Protein AF-A0A9P3B1Z4-F1 (afdb_monomer_lite)

Structure (mmCIF, N/CA/C/O backbone):
data_AF-A0A9P3B1Z4-F1
#
_entry.id   AF-A0A9P3B1Z4-F1
#
loop_
_atom_site.group_PDB
_atom_site.id
_atom_site.type_symbol
_atom_site.label_atom_id
_atom_site.label_alt_id
_atom_site.label_comp_id
_atom_site.label_asym_id
_atom_site.label_entity_id
_atom_site.label_seq_id
_atom_site.pdbx_PDB_ins_code
_atom_site.Cartn_x
_atom_site.Cartn_y
_atom_site.Cartn_z
_atom_site.occupancy
_atom_site.B_iso_or_equiv
_atom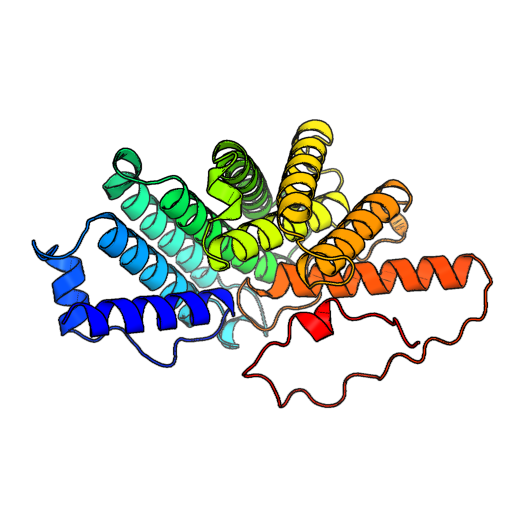_site.auth_seq_id
_atom_site.auth_comp_id
_atom_site.auth_asym_id
_atom_site.auth_atom_id
_atom_site.pdbx_PDB_model_num
ATOM 1 N N . MET A 1 1 ? -25.038 -3.979 17.834 1.00 63.94 1 MET A N 1
ATOM 2 C CA . MET A 1 1 ? -24.314 -2.854 17.198 1.00 63.94 1 MET A CA 1
ATOM 3 C C . MET A 1 1 ? -22.832 -3.113 16.906 1.00 63.94 1 MET A C 1
ATOM 5 O O . MET A 1 1 ? -22.490 -3.011 15.735 1.00 63.94 1 MET A O 1
ATOM 9 N N . PRO A 1 2 ? -21.956 -3.502 17.855 1.00 71.38 2 PRO A N 1
ATOM 10 C CA . PRO A 1 2 ? -20.507 -3.593 17.591 1.00 71.38 2 PRO A CA 1
ATOM 11 C C . PRO A 1 2 ? -20.130 -4.598 16.487 1.00 71.38 2 PRO A C 1
ATOM 13 O O . PRO A 1 2 ? -19.259 -4.323 15.669 1.00 71.38 2 PRO A O 1
ATOM 16 N N . LYS A 1 3 ? -20.858 -5.720 16.382 1.00 76.06 3 LYS A N 1
ATOM 17 C CA . LYS A 1 3 ? -20.682 -6.702 15.294 1.00 76.06 3 LYS A CA 1
ATOM 18 C C . LYS A 1 3 ? -20.964 -6.120 13.901 1.00 76.06 3 LYS A C 1
ATOM 20 O O . LYS A 1 3 ? -20.255 -6.435 12.954 1.00 76.06 3 LYS A O 1
ATOM 25 N N . ARG A 1 4 ? -21.977 -5.251 13.783 1.00 76.19 4 ARG A N 1
ATOM 26 C CA . ARG A 1 4 ? -22.352 -4.590 12.520 1.00 76.19 4 ARG A CA 1
ATOM 27 C C . ARG A 1 4 ? -21.279 -3.591 12.093 1.00 76.19 4 ARG A C 1
ATOM 29 O O . ARG A 1 4 ? -20.888 -3.573 10.935 1.00 76.19 4 ARG A O 1
ATOM 36 N N . VAL A 1 5 ? -20.768 -2.823 13.054 1.00 75.56 5 VAL A N 1
ATOM 37 C CA . VAL A 1 5 ? -19.667 -1.879 12.843 1.00 75.56 5 VAL A CA 1
ATOM 38 C C . VAL A 1 5 ? -18.397 -2.587 12.364 1.00 75.56 5 VAL A C 1
ATOM 40 O O . VAL A 1 5 ? -17.821 -2.175 11.362 1.00 75.56 5 VAL A O 1
ATOM 43 N N . MET A 1 6 ? -18.003 -3.692 13.007 1.00 76.38 6 MET A N 1
ATOM 44 C CA . MET A 1 6 ? -16.864 -4.493 12.540 1.00 76.38 6 MET A CA 1
ATOM 45 C C . MET A 1 6 ? -17.079 -5.060 11.135 1.00 76.38 6 MET A C 1
ATOM 47 O O . MET A 1 6 ? -16.176 -4.977 10.311 1.00 76.38 6 MET A O 1
ATOM 51 N N . ALA A 1 7 ? -18.255 -5.624 10.846 1.00 77.38 7 ALA A N 1
ATOM 52 C CA . ALA A 1 7 ? -18.538 -6.194 9.529 1.00 77.38 7 ALA A CA 1
ATOM 53 C C . ALA A 1 7 ? -18.407 -5.141 8.419 1.00 77.38 7 ALA A C 1
ATOM 55 O O . ALA A 1 7 ? -17.794 -5.394 7.387 1.00 77.38 7 ALA A O 1
ATOM 56 N N . ILE A 1 8 ? -18.915 -3.933 8.661 1.00 77.19 8 ILE A N 1
ATOM 57 C CA . ILE A 1 8 ? -18.843 -2.832 7.697 1.00 77.19 8 ILE A CA 1
ATOM 58 C C . ILE A 1 8 ? -17.416 -2.306 7.567 1.00 77.19 8 ILE A C 1
ATOM 60 O O . ILE A 1 8 ? -16.961 -2.084 6.449 1.00 77.19 8 ILE A O 1
ATOM 64 N N . LEU A 1 9 ? -16.672 -2.194 8.672 1.00 77.56 9 LEU A N 1
ATOM 65 C CA . LEU A 1 9 ? -15.246 -1.874 8.624 1.00 77.56 9 LEU A CA 1
ATOM 66 C C . LEU A 1 9 ? -14.485 -2.872 7.746 1.00 77.56 9 LEU A C 1
ATOM 68 O O . LEU A 1 9 ? -13.681 -2.450 6.916 1.00 77.56 9 LEU A O 1
ATOM 72 N N . ILE A 1 10 ? -14.741 -4.172 7.911 1.00 76.00 10 ILE A N 1
ATOM 73 C CA . ILE A 1 10 ? -14.112 -5.227 7.111 1.00 76.00 10 ILE A CA 1
ATOM 74 C C . ILE A 1 10 ? -14.476 -5.052 5.635 1.00 76.00 10 ILE A C 1
ATOM 76 O O . ILE A 1 10 ? -13.573 -4.994 4.807 1.00 76.00 10 ILE A O 1
ATOM 80 N N . ILE A 1 11 ? -15.762 -4.895 5.306 1.00 76.81 11 ILE A N 1
ATOM 81 C CA . ILE A 1 11 ? -16.225 -4.754 3.917 1.00 76.81 11 ILE A CA 1
ATOM 82 C C . ILE A 1 11 ? -15.621 -3.514 3.253 1.00 76.81 11 ILE A C 1
ATOM 84 O O . ILE A 1 11 ? -15.051 -3.628 2.169 1.00 76.81 11 ILE A O 1
ATOM 88 N N . LEU A 1 12 ? -15.684 -2.349 3.904 1.00 75.06 12 LEU A N 1
ATOM 89 C CA . LEU A 1 12 ? -15.108 -1.106 3.380 1.00 75.06 12 LEU A CA 1
ATOM 90 C C . LEU A 1 12 ? -13.596 -1.234 3.193 1.00 75.06 12 LEU A C 1
ATOM 92 O O . LEU A 1 12 ? -13.056 -0.841 2.164 1.00 75.06 12 LEU A O 1
ATOM 96 N N . SER A 1 13 ? -12.918 -1.822 4.178 1.00 72.94 13 SER A N 1
ATOM 97 C CA . SER A 1 13 ? -11.469 -2.002 4.154 1.00 72.94 13 SER A CA 1
ATOM 98 C C . SER A 1 13 ? -11.018 -2.949 3.051 1.00 72.94 13 SER A C 1
ATOM 100 O O . SER A 1 13 ? -10.061 -2.636 2.350 1.00 72.94 13 SER A O 1
ATOM 102 N N . VAL A 1 14 ? -11.689 -4.092 2.896 1.00 72.81 14 VAL A N 1
ATOM 103 C CA . VAL A 1 14 ? -11.386 -5.071 1.847 1.00 72.81 14 VAL A CA 1
ATOM 104 C C . VAL A 1 14 ? -11.689 -4.471 0.480 1.00 72.81 14 VAL A C 1
ATOM 106 O O . VAL A 1 14 ? -10.828 -4.503 -0.390 1.00 72.81 14 VAL A O 1
ATOM 109 N N . SER A 1 15 ? -12.854 -3.847 0.304 1.00 72.12 15 SER A N 1
ATOM 110 C CA . SER A 1 15 ? -13.236 -3.246 -0.980 1.00 72.12 15 SER A CA 1
ATOM 111 C C . SER A 1 15 ? -12.241 -2.166 -1.410 1.00 72.12 15 SER A C 1
ATOM 113 O O . SER A 1 15 ? -11.725 -2.217 -2.524 1.00 72.12 15 SER A O 1
ATOM 115 N N . ALA A 1 16 ? -11.864 -1.268 -0.492 1.00 69.69 16 ALA A N 1
ATOM 116 C CA . ALA A 1 16 ? -10.852 -0.249 -0.755 1.00 69.69 16 ALA A CA 1
ATOM 117 C C . ALA A 1 16 ? -9.477 -0.853 -1.093 1.00 69.69 16 ALA A C 1
ATOM 119 O O . ALA A 1 16 ? -8.798 -0.372 -1.992 1.00 69.69 16 ALA A O 1
ATOM 120 N N . GLN A 1 17 ? -9.070 -1.941 -0.428 1.00 70.06 17 GLN A N 1
ATOM 121 C CA . GLN A 1 17 ? -7.819 -2.637 -0.754 1.00 70.06 17 GLN A CA 1
ATOM 122 C C . GLN A 1 17 ? -7.809 -3.273 -2.138 1.00 70.06 17 GLN A C 1
ATOM 124 O O . GLN A 1 17 ? -6.742 -3.398 -2.733 1.00 70.06 17 GLN A O 1
ATOM 129 N N . LEU A 1 18 ? -8.968 -3.707 -2.624 1.00 66.69 18 LEU A N 1
ATOM 130 C CA . LEU A 1 18 ? -9.118 -4.265 -3.964 1.00 66.69 18 LEU A CA 1
ATOM 131 C C . LEU A 1 18 ? -9.305 -3.164 -5.019 1.00 66.69 18 LEU A C 1
ATOM 133 O O . LEU A 1 18 ? -9.379 -3.473 -6.207 1.00 66.69 18 LEU A O 1
ATOM 137 N N . GLY A 1 19 ? -9.392 -1.894 -4.599 1.00 64.81 19 GLY A N 1
ATOM 138 C CA . GLY A 1 19 ? -9.717 -0.775 -5.477 1.00 64.81 19 GLY A CA 1
ATOM 139 C C . GLY A 1 19 ? -11.122 -0.895 -6.070 1.00 64.81 19 GLY A C 1
ATOM 140 O O . GLY A 1 19 ? -11.356 -0.446 -7.192 1.00 64.81 19 GLY A O 1
ATOM 141 N N . LEU A 1 20 ? -12.030 -1.558 -5.345 1.00 68.75 20 LEU A N 1
ATOM 142 C CA . LEU A 1 20 ? -13.407 -1.813 -5.747 1.00 68.75 20 LEU A CA 1
ATOM 143 C C . LEU A 1 20 ? -14.367 -0.940 -4.927 1.00 68.75 20 LEU A C 1
ATOM 145 O O . LEU A 1 20 ? -14.154 -0.742 -3.725 1.00 68.75 20 LEU A O 1
ATOM 149 N N . PRO A 1 21 ? -15.462 -0.450 -5.534 1.00 67.31 21 PRO A N 1
ATOM 150 C CA . PRO A 1 21 ? -16.550 0.147 -4.777 1.00 67.31 21 PRO A CA 1
ATOM 151 C C . PRO A 1 21 ? -17.085 -0.859 -3.758 1.00 67.31 21 PRO A C 1
ATOM 153 O O . PRO A 1 21 ? -17.357 -2.012 -4.095 1.00 67.31 21 PRO A O 1
ATOM 156 N N . ALA A 1 22 ? -17.244 -0.429 -2.508 1.00 71.50 22 ALA A N 1
ATOM 157 C CA . ALA A 1 22 ? -17.814 -1.291 -1.487 1.00 71.50 22 ALA A CA 1
ATOM 158 C C . ALA A 1 22 ? -19.273 -1.633 -1.810 1.00 71.50 22 ALA A C 1
ATOM 160 O O . ALA A 1 22 ? -20.072 -0.756 -2.141 1.00 71.50 22 ALA A O 1
ATOM 161 N N . THR A 1 23 ? -19.628 -2.910 -1.662 1.00 70.06 23 THR A N 1
ATOM 162 C CA . THR A 1 23 ? -21.007 -3.401 -1.837 1.00 70.06 23 THR A CA 1
ATOM 163 C C . THR A 1 23 ? -21.947 -2.912 -0.736 1.00 70.06 23 THR A C 1
ATOM 165 O O . THR A 1 23 ? -23.163 -2.910 -0.912 1.00 70.06 23 THR A O 1
ATOM 168 N N . VAL A 1 24 ? -21.387 -2.468 0.392 1.00 72.94 24 VAL A N 1
ATOM 169 C CA . VAL A 1 24 ? -22.113 -1.875 1.514 1.00 72.94 24 VAL A CA 1
ATOM 170 C C . VAL A 1 24 ? -21.632 -0.445 1.711 1.00 72.94 24 VAL A C 1
ATOM 172 O O . VAL A 1 24 ? -20.441 -0.206 1.910 1.00 72.94 24 VAL A O 1
ATOM 175 N N . GLN A 1 25 ? -22.569 0.500 1.677 1.00 71.62 25 GLN A N 1
ATOM 176 C CA . GLN A 1 25 ? -22.308 1.898 2.004 1.00 71.62 25 GLN A CA 1
ATOM 177 C C . GLN A 1 25 ? -22.507 2.151 3.502 1.00 71.62 25 GLN A C 1
ATOM 179 O O . GLN A 1 25 ? -23.224 1.416 4.186 1.00 71.62 25 GLN A O 1
ATOM 184 N N . LEU A 1 26 ? -21.858 3.197 4.014 1.00 74.94 26 LEU A N 1
ATOM 185 C CA . LEU A 1 26 ? -22.152 3.714 5.347 1.00 74.94 26 LEU A CA 1
ATOM 186 C C . LEU A 1 26 ? -23.565 4.302 5.324 1.00 74.94 26 LEU A C 1
ATOM 188 O O . LEU A 1 26 ? -23.819 5.232 4.565 1.00 74.94 26 LEU A O 1
ATOM 192 N N . ASP A 1 27 ? -24.472 3.740 6.123 1.00 79.88 27 ASP A N 1
ATOM 193 C CA . ASP A 1 27 ? -25.798 4.322 6.322 1.00 79.88 27 ASP A CA 1
ATOM 194 C C . ASP A 1 27 ? -25.727 5.553 7.241 1.00 79.88 27 ASP A C 1
ATOM 196 O O . ASP A 1 27 ? -24.731 5.775 7.939 1.00 79.88 27 ASP A O 1
ATOM 200 N N . ASP A 1 28 ? -26.795 6.353 7.251 1.00 79.06 28 ASP A N 1
ATOM 201 C CA . ASP A 1 28 ? -26.860 7.590 8.039 1.00 79.06 28 ASP A CA 1
ATOM 202 C C . ASP A 1 28 ? -26.622 7.340 9.535 1.00 79.06 28 ASP A C 1
ATOM 204 O O . ASP A 1 28 ? -25.958 8.131 10.199 1.00 79.06 28 ASP A O 1
ATOM 208 N N . GLY A 1 29 ? -27.069 6.193 10.056 1.00 78.81 29 GLY A N 1
ATOM 209 C CA . GLY A 1 29 ? -26.845 5.817 11.452 1.00 78.81 29 GLY A CA 1
ATOM 210 C C . GLY A 1 29 ? -25.373 5.547 11.777 1.00 78.81 29 GLY A C 1
ATOM 211 O O . GLY A 1 29 ? -24.898 5.883 12.860 1.00 78.81 29 GLY A O 1
ATOM 212 N N . LEU A 1 30 ? -24.609 4.960 10.856 1.00 75.81 30 LEU A N 1
ATOM 213 C CA . LEU A 1 30 ? -23.169 4.763 11.031 1.00 75.81 30 LEU A CA 1
ATOM 214 C C . LEU A 1 30 ? -22.395 6.062 10.866 1.00 75.81 30 LEU A C 1
ATOM 216 O O . LEU A 1 30 ? -21.435 6.280 11.604 1.00 75.81 30 LEU A O 1
ATOM 220 N N . LEU A 1 31 ? -22.811 6.923 9.937 1.00 80.12 31 LEU A N 1
ATOM 221 C CA . LEU A 1 31 ? -22.246 8.264 9.805 1.00 80.12 31 LEU A CA 1
ATOM 222 C C . LEU A 1 31 ? -22.478 9.080 11.081 1.00 80.12 31 LEU A C 1
ATOM 224 O O . LEU A 1 31 ? -21.548 9.721 11.567 1.00 80.12 31 LEU A O 1
ATOM 228 N N . GLU A 1 32 ? -23.663 8.978 11.680 1.00 81.50 32 GLU A N 1
ATOM 229 C CA . GLU A 1 32 ? -23.984 9.609 12.960 1.00 81.50 32 GLU A CA 1
ATOM 230 C C . GLU A 1 32 ? -23.144 9.034 14.111 1.00 81.50 32 GLU A C 1
ATOM 232 O O . GLU A 1 32 ? -22.614 9.793 14.923 1.00 81.50 32 GLU A O 1
ATOM 237 N N . ILE A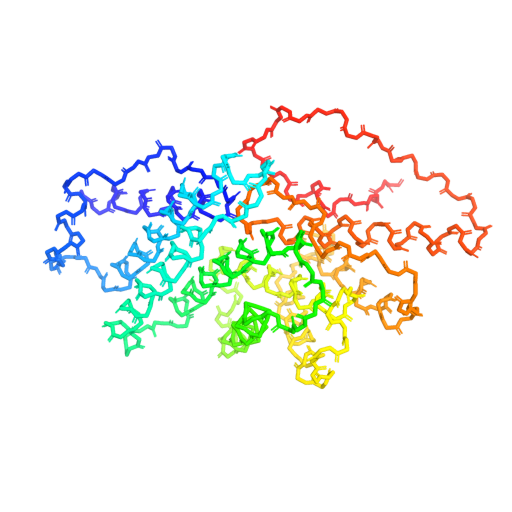 1 33 ? -22.926 7.714 14.166 1.00 80.06 33 ILE A N 1
ATOM 238 C CA . ILE A 1 33 ? -22.036 7.080 15.161 1.00 80.06 33 ILE A CA 1
ATOM 239 C C . ILE A 1 33 ? -20.585 7.561 15.008 1.00 80.06 33 ILE A C 1
ATOM 241 O O . ILE A 1 33 ? -19.906 7.807 16.009 1.00 80.06 33 ILE A O 1
ATOM 245 N N . LEU A 1 34 ? -20.107 7.705 13.768 1.00 79.38 34 LEU A N 1
ATOM 246 C CA . LEU A 1 34 ? -18.768 8.218 13.472 1.00 79.38 34 LEU A CA 1
ATOM 247 C C . LEU A 1 34 ? -18.629 9.699 13.838 1.00 79.38 34 LEU A C 1
ATOM 249 O O . LEU A 1 34 ? -17.588 10.094 14.361 1.00 79.38 34 LEU A O 1
ATOM 253 N N . ALA A 1 35 ? -19.664 10.501 13.590 1.00 81.94 35 ALA A N 1
ATOM 254 C CA . ALA A 1 35 ? -19.675 11.926 13.903 1.00 81.94 35 ALA A CA 1
ATOM 255 C C . ALA A 1 35 ? -19.800 12.193 15.412 1.00 81.94 35 ALA A C 1
ATOM 257 O O . ALA A 1 35 ? -19.139 13.081 15.943 1.00 81.94 35 ALA A O 1
ATOM 258 N N . SER A 1 36 ? -20.620 11.407 16.113 1.00 82.94 36 SER A N 1
ATOM 259 C CA . SER A 1 36 ? -20.902 11.578 17.545 1.00 82.94 36 SER A CA 1
ATOM 260 C C . SER A 1 36 ? -19.846 10.975 18.473 1.00 82.94 36 SER A C 1
ATOM 262 O O . SER A 1 36 ? -19.917 11.206 19.679 1.00 82.94 36 SER A O 1
ATOM 264 N N . LYS A 1 37 ? -18.873 10.214 17.941 1.00 83.38 37 LYS A N 1
ATOM 265 C CA . LYS A 1 37 ? -17.856 9.480 18.718 1.00 83.38 37 LYS A CA 1
ATOM 266 C C . LYS A 1 37 ? -18.509 8.707 19.869 1.00 83.38 37 LYS A C 1
ATOM 268 O O . LYS A 1 37 ? -18.314 9.009 21.046 1.00 83.38 37 LYS A O 1
ATOM 273 N N . ALA A 1 38 ? -19.319 7.708 19.520 1.00 83.38 38 ALA A N 1
ATOM 274 C CA . ALA A 1 38 ? -20.067 6.951 20.517 1.00 83.38 38 ALA A CA 1
ATOM 275 C C . ALA A 1 38 ? -19.140 6.398 21.630 1.00 83.38 38 ALA A C 1
ATOM 277 O O . ALA A 1 38 ? -18.121 5.779 21.320 1.00 83.38 38 ALA A O 1
ATOM 278 N N . PRO A 1 39 ? -19.485 6.558 22.923 1.00 84.31 39 PRO A N 1
ATOM 279 C CA . PRO A 1 39 ? -18.568 6.300 24.043 1.00 84.31 39 PRO A CA 1
ATOM 280 C C . PRO A 1 39 ? -18.180 4.824 24.204 1.00 84.31 39 PRO A C 1
ATOM 282 O O . PRO A 1 39 ? -17.202 4.504 24.870 1.00 84.31 39 PRO A O 1
ATOM 285 N N . TRP A 1 40 ? -18.943 3.914 23.597 1.00 86.19 40 TRP A N 1
ATOM 286 C CA . TRP A 1 40 ? -18.655 2.482 23.587 1.00 86.19 40 TRP A CA 1
ATOM 287 C C . TRP A 1 40 ? -17.690 2.062 22.470 1.00 86.19 40 TRP A C 1
ATOM 289 O O . TRP A 1 40 ? -17.266 0.907 22.459 1.00 86.19 40 TRP A O 1
ATOM 299 N N . LEU A 1 41 ? -17.377 2.945 21.512 1.00 84.00 41 LEU A N 1
ATOM 300 C CA . LEU A 1 41 ? -16.522 2.637 20.370 1.00 84.00 41 LEU A CA 1
ATOM 301 C C . LEU A 1 41 ? -15.056 2.943 20.719 1.00 84.00 41 LEU A C 1
ATOM 303 O O . LEU A 1 41 ? -14.714 4.106 20.937 1.00 84.00 41 LEU A O 1
ATOM 307 N N . PRO A 1 42 ? -14.170 1.929 20.745 1.00 88.06 42 PRO A N 1
ATOM 308 C CA . PRO A 1 42 ? -12.744 2.146 20.940 1.00 88.06 42 PRO A CA 1
ATOM 309 C C . PRO A 1 42 ? -12.168 3.106 19.901 1.00 88.06 42 PRO A C 1
ATOM 311 O O . PRO A 1 42 ? -12.491 3.019 18.715 1.00 88.06 42 PRO A O 1
ATOM 314 N N . GLU A 1 43 ? -11.258 3.973 20.334 1.00 87.31 43 GLU A N 1
ATOM 315 C CA . GLU A 1 43 ? -10.659 5.004 19.482 1.00 87.31 43 GLU A CA 1
ATOM 316 C C . GLU A 1 43 ? -9.922 4.422 18.268 1.00 87.31 43 GLU A C 1
ATOM 318 O O . GLU A 1 43 ? -10.078 4.921 17.158 1.00 87.31 43 GLU A O 1
ATOM 323 N N . THR A 1 44 ? -9.216 3.302 18.442 1.00 87.12 44 THR A N 1
ATOM 324 C CA . THR A 1 44 ? -8.588 2.548 17.345 1.00 87.12 44 THR A CA 1
ATOM 325 C C . THR A 1 44 ? -9.606 2.142 16.277 1.00 87.12 44 THR A C 1
ATOM 327 O O . THR A 1 44 ? -9.367 2.323 15.086 1.00 87.12 44 THR A O 1
ATOM 330 N N . LEU A 1 45 ? -10.769 1.621 16.685 1.00 85.00 45 LEU A N 1
ATOM 331 C CA . LEU A 1 45 ? -11.808 1.210 15.737 1.00 85.00 45 LEU A CA 1
ATOM 332 C C . LEU A 1 45 ? -12.431 2.418 15.040 1.00 85.00 45 LEU A C 1
ATOM 334 O O . LEU A 1 45 ? -12.650 2.365 13.832 1.00 85.00 45 LEU A O 1
ATOM 338 N N . LEU A 1 46 ? -12.666 3.508 15.772 1.00 87.38 46 LEU A N 1
ATOM 339 C CA . LEU A 1 46 ? -13.138 4.764 15.195 1.00 87.38 46 LEU A CA 1
ATOM 340 C C . LEU A 1 46 ? -12.174 5.279 14.119 1.00 87.38 46 LEU A C 1
ATOM 342 O O . LEU A 1 46 ? -12.604 5.551 12.998 1.00 87.38 46 LEU A O 1
ATOM 346 N N . CYS A 1 47 ? -10.878 5.340 14.431 1.00 88.38 47 CYS A N 1
ATOM 347 C CA . CYS A 1 47 ? -9.852 5.767 13.489 1.00 88.38 47 CYS A CA 1
ATOM 348 C C . CYS A 1 47 ? -9.837 4.875 12.243 1.00 88.38 47 CYS A C 1
ATOM 350 O O . CYS A 1 47 ? -9.932 5.370 11.122 1.00 88.38 47 CYS A O 1
ATOM 352 N N . GLN A 1 48 ? -9.770 3.553 12.421 1.00 87.88 48 GLN A N 1
ATOM 353 C CA . GLN A 1 48 ? -9.738 2.613 11.300 1.00 87.88 48 GLN A CA 1
ATOM 354 C C . GLN A 1 48 ? -10.987 2.717 10.421 1.00 87.88 48 GLN A C 1
ATOM 356 O O . GLN A 1 48 ? -10.880 2.613 9.199 1.00 87.88 48 GLN A O 1
ATOM 361 N N . MET A 1 49 ? -12.161 2.955 11.014 1.00 85.50 49 MET A N 1
ATOM 362 C CA . MET A 1 49 ? -13.395 3.192 10.264 1.00 85.50 49 MET A CA 1
ATOM 363 C C . MET A 1 49 ? -13.359 4.486 9.469 1.00 85.50 49 MET A C 1
ATOM 365 O O . MET A 1 49 ? -13.774 4.486 8.313 1.00 85.50 49 MET A O 1
ATOM 369 N N . GLN A 1 50 ? -12.872 5.579 10.050 1.00 88.94 50 GLN A N 1
ATOM 370 C CA . GLN A 1 50 ? -12.771 6.848 9.337 1.00 88.94 50 GLN A CA 1
ATOM 371 C C . GLN A 1 50 ? -11.755 6.761 8.196 1.00 88.94 50 GLN A C 1
ATOM 373 O O . GLN A 1 50 ? -12.060 7.176 7.079 1.00 88.94 50 GLN A O 1
ATOM 378 N N . THR A 1 51 ? -10.601 6.127 8.421 1.00 90.56 51 THR A N 1
ATOM 379 C CA . THR A 1 51 ? -9.627 5.872 7.354 1.00 90.56 51 THR A CA 1
ATOM 380 C C . THR A 1 51 ? -10.214 4.977 6.260 1.00 90.56 51 THR A C 1
ATOM 382 O O . THR A 1 51 ? -10.079 5.291 5.080 1.00 90.56 51 THR A O 1
ATOM 385 N N . ALA A 1 52 ? -10.921 3.898 6.618 1.00 86.50 52 ALA A N 1
ATOM 386 C CA . ALA A 1 52 ? -11.585 3.025 5.647 1.00 86.50 52 ALA A CA 1
ATOM 387 C C . ALA A 1 52 ? -12.708 3.741 4.877 1.00 86.50 52 ALA A C 1
ATOM 389 O O . ALA A 1 52 ? -12.876 3.506 3.683 1.00 86.50 52 ALA A O 1
ATOM 390 N N . SER A 1 53 ? -13.441 4.643 5.534 1.00 86.12 53 SER A N 1
ATOM 391 C CA . SER A 1 53 ? -14.451 5.496 4.904 1.00 86.12 53 SER A CA 1
ATOM 392 C C . SER A 1 53 ? -13.820 6.398 3.843 1.00 86.12 53 SER A C 1
ATOM 394 O O . SER A 1 53 ? -14.252 6.389 2.690 1.00 86.12 53 SER A O 1
ATOM 396 N N . VAL A 1 54 ? -12.732 7.100 4.184 1.00 89.38 54 VAL A N 1
ATOM 397 C CA . VAL A 1 54 ? -11.985 7.923 3.221 1.00 89.38 54 VAL A CA 1
ATOM 398 C C . VAL A 1 54 ? -11.446 7.067 2.076 1.00 89.38 54 VAL A C 1
ATOM 400 O O . VAL A 1 54 ? -11.647 7.420 0.917 1.00 89.38 54 VAL A O 1
ATOM 403 N N . ALA A 1 55 ? -10.848 5.910 2.371 1.00 87.31 55 ALA A N 1
ATOM 404 C CA . ALA A 1 55 ? -10.348 4.986 1.356 1.00 87.31 55 ALA A CA 1
ATOM 405 C C . ALA A 1 55 ? -11.456 4.517 0.395 1.00 87.31 55 ALA A C 1
ATOM 407 O O . ALA A 1 55 ? -11.249 4.461 -0.819 1.00 87.31 55 ALA A O 1
ATOM 408 N N . SER A 1 56 ? -12.655 4.243 0.917 1.00 83.31 56 SER A N 1
ATOM 409 C CA . SER A 1 56 ? -13.820 3.885 0.108 1.00 83.31 56 SER A CA 1
ATOM 410 C C . SER A 1 56 ? -14.311 5.052 -0.750 1.00 83.31 56 SER A C 1
ATOM 412 O O . SER A 1 56 ? -14.696 4.820 -1.892 1.00 83.31 56 SER A O 1
ATOM 414 N N . ARG A 1 57 ? -14.302 6.293 -0.241 1.00 85.94 57 ARG A N 1
ATOM 415 C CA . ARG A 1 57 ? -14.681 7.482 -1.030 1.00 85.94 57 ARG A CA 1
ATOM 416 C C . ARG A 1 57 ? -13.674 7.782 -2.130 1.00 85.94 57 ARG A C 1
ATOM 418 O O . ARG A 1 57 ? -14.079 8.103 -3.245 1.00 85.94 57 ARG A O 1
ATOM 425 N N . ILE A 1 58 ? -12.382 7.627 -1.837 1.00 86.12 58 ILE A N 1
ATOM 426 C CA . ILE A 1 58 ? -11.327 7.676 -2.850 1.00 86.12 58 ILE A CA 1
ATOM 427 C C . ILE A 1 58 ? -11.657 6.646 -3.931 1.00 86.12 58 ILE A C 1
ATOM 429 O O . ILE A 1 58 ? -11.794 7.035 -5.086 1.00 86.12 58 ILE A O 1
ATOM 433 N N . SER A 1 59 ? -11.901 5.391 -3.528 1.00 80.19 59 SER A N 1
ATOM 434 C CA . SER A 1 59 ? -12.236 4.242 -4.390 1.00 80.19 59 SER A CA 1
ATOM 435 C C . SER A 1 59 ? -13.574 4.342 -5.137 1.00 80.19 59 SER A C 1
ATOM 437 O O . SER A 1 59 ? -13.829 3.592 -6.068 1.00 80.19 59 SER A O 1
ATOM 439 N N . SER A 1 60 ? -14.486 5.227 -4.754 1.00 78.81 60 SER A N 1
ATOM 440 C CA . SER A 1 60 ? -15.720 5.443 -5.519 1.00 78.81 60 SER A CA 1
ATOM 441 C C . SER A 1 60 ? -15.605 6.643 -6.455 1.00 78.81 60 SER A C 1
ATOM 443 O O . SER A 1 60 ? -16.163 6.635 -7.552 1.00 78.81 60 SER A O 1
ATOM 445 N N . THR A 1 61 ? -14.863 7.671 -6.040 1.00 80.81 61 THR A N 1
ATOM 446 C CA . THR A 1 61 ? -14.833 8.974 -6.716 1.00 80.81 61 THR A CA 1
ATOM 447 C C . THR A 1 61 ? -13.767 9.033 -7.805 1.00 80.81 61 THR A C 1
ATOM 449 O O . THR A 1 61 ? -14.038 9.506 -8.911 1.00 80.81 61 THR A O 1
ATOM 452 N N . LEU A 1 62 ? -12.554 8.553 -7.511 1.00 78.00 62 LEU A N 1
ATOM 453 C CA . LEU A 1 62 ? -11.387 8.778 -8.373 1.00 78.00 62 LEU A CA 1
ATOM 454 C C . LEU A 1 62 ? -11.135 7.694 -9.420 1.00 78.00 62 LEU A C 1
ATOM 456 O O . LEU A 1 62 ? -10.240 7.850 -10.240 1.00 78.00 62 LEU A O 1
ATOM 460 N N . GLY A 1 63 ? -11.890 6.602 -9.438 1.00 65.06 63 GLY A N 1
ATOM 461 C CA . GLY A 1 63 ? -11.559 5.501 -10.345 1.00 65.06 63 GLY A CA 1
ATOM 462 C C . GLY A 1 63 ? -12.736 4.674 -10.797 1.00 65.06 63 GLY A C 1
ATOM 463 O O . GLY A 1 63 ? -12.578 3.538 -11.234 1.00 65.06 63 GLY A O 1
ATOM 464 N N . GLY A 1 64 ? -13.895 5.327 -10.845 1.00 62.75 64 GLY A N 1
ATOM 465 C CA . GLY A 1 64 ? -14.838 5.048 -11.917 1.00 62.75 64 GLY A CA 1
ATOM 466 C C . GLY A 1 64 ? -14.237 5.375 -13.295 1.00 62.75 64 GLY A C 1
ATOM 467 O O . GLY A 1 64 ? -13.415 6.282 -13.444 1.00 62.75 64 GLY A O 1
ATOM 468 N N . CYS A 1 65 ? -14.701 4.665 -14.329 1.00 51.03 65 CYS A N 1
ATOM 469 C CA . CYS A 1 65 ? -14.211 4.735 -15.714 1.00 51.03 65 CYS A CA 1
ATOM 470 C C . CYS A 1 65 ? -14.279 6.124 -16.376 1.00 51.03 65 CYS A C 1
ATOM 472 O O . CYS A 1 65 ? -13.644 6.326 -17.409 1.00 51.03 65 CYS A O 1
ATOM 474 N N . LYS A 1 66 ? -14.998 7.098 -15.799 1.00 51.06 66 LYS A N 1
ATOM 475 C CA . LYS A 1 66 ? -15.148 8.451 -16.369 1.00 51.06 66 LYS A CA 1
ATOM 476 C C . LYS A 1 66 ? -13.821 9.203 -16.516 1.00 51.06 66 LYS A C 1
ATOM 478 O O . LYS A 1 66 ? -13.713 10.062 -17.380 1.00 51.06 66 LYS A O 1
ATOM 483 N N . TRP A 1 67 ? -12.818 8.852 -15.714 1.00 51.38 67 TRP A N 1
ATOM 484 C CA . TRP A 1 67 ? -11.492 9.478 -15.741 1.00 51.38 67 TRP A CA 1
ATOM 485 C C . TRP A 1 67 ? -10.464 8.681 -16.558 1.00 51.38 67 TRP A C 1
ATOM 487 O O . TRP A 1 67 ? -9.348 9.147 -16.765 1.00 51.38 67 TRP A O 1
ATOM 497 N N . SER A 1 68 ? -10.839 7.487 -17.040 1.00 46.22 68 SER A N 1
ATOM 498 C CA . SER A 1 68 ? -9.936 6.554 -17.732 1.00 46.22 68 SER A CA 1
ATOM 499 C C . SER A 1 68 ? -9.755 6.835 -19.229 1.00 46.22 68 SER A C 1
ATOM 501 O O . SER A 1 68 ? -8.798 6.345 -19.821 1.00 46.22 68 SER A O 1
ATOM 503 N N . THR A 1 69 ? -10.630 7.638 -19.848 1.00 45.12 69 THR A N 1
ATOM 504 C CA . THR A 1 69 ? -10.675 7.801 -21.315 1.00 45.12 69 THR A CA 1
ATOM 505 C C . THR A 1 69 ? -10.262 9.174 -21.843 1.00 45.12 69 THR A C 1
ATOM 507 O O . THR A 1 69 ? -10.324 9.394 -23.048 1.00 45.12 69 THR A O 1
ATOM 510 N N . GLY A 1 70 ? -9.801 10.107 -21.009 1.00 45.66 70 GLY A N 1
ATOM 511 C CA . GLY A 1 70 ? -9.263 11.355 -21.547 1.00 45.66 70 GLY A CA 1
ATOM 512 C C . GLY A 1 70 ? -9.097 12.456 -20.522 1.00 45.66 70 GLY A C 1
ATOM 513 O O . GLY A 1 70 ? -10.082 13.011 -20.062 1.00 45.66 70 GLY A O 1
ATOM 514 N N . CYS A 1 71 ? -7.832 12.792 -20.263 1.00 48.00 71 CYS A N 1
ATOM 515 C CA . CYS A 1 71 ? -7.345 13.924 -19.476 1.00 48.00 71 CYS A CA 1
ATOM 516 C C . CYS A 1 71 ? -7.911 14.043 -18.048 1.00 48.00 71 CYS A C 1
ATOM 518 O O . CYS A 1 71 ? -9.082 14.380 -17.889 1.00 48.00 71 CYS A O 1
ATOM 520 N N . PRO A 1 72 ? -7.076 13.956 -16.991 1.00 55.06 72 PRO A N 1
ATOM 521 C CA . PRO A 1 72 ? -7.474 14.533 -15.712 1.00 55.06 72 PRO A CA 1
ATOM 522 C C . PRO A 1 72 ? -7.809 16.012 -15.952 1.00 55.06 72 PRO A C 1
ATOM 524 O O . PRO A 1 72 ? -6.964 16.797 -16.413 1.00 55.06 72 PRO A O 1
ATOM 527 N N . THR A 1 73 ? -9.078 16.369 -15.749 1.00 61.97 73 THR A N 1
ATOM 528 C CA . THR A 1 73 ? -9.519 17.764 -15.765 1.00 61.97 73 THR A CA 1
ATOM 529 C C . THR A 1 73 ? -8.970 18.453 -14.518 1.00 61.97 73 THR A C 1
ATOM 531 O O . THR A 1 73 ? -8.509 17.799 -13.579 1.00 61.97 73 THR A O 1
ATOM 534 N N . HIS A 1 74 ? -8.991 19.786 -14.493 1.00 64.81 74 HIS A N 1
ATOM 535 C CA . HIS A 1 74 ? -8.648 20.558 -13.295 1.00 64.81 74 HIS A CA 1
ATOM 536 C C . HIS A 1 74 ? -9.367 20.016 -12.041 1.00 64.81 74 HIS A C 1
ATOM 538 O O . HIS A 1 74 ? -8.760 19.896 -10.978 1.00 64.81 74 HIS A O 1
ATOM 544 N N . ASP A 1 75 ? -10.608 19.559 -12.214 1.00 71.00 75 ASP A N 1
ATOM 545 C CA . ASP A 1 75 ? -11.447 18.980 -11.165 1.00 71.00 75 ASP A CA 1
ATOM 546 C C . ASP A 1 75 ? -10.845 17.715 -10.536 1.00 71.00 75 ASP A C 1
ATOM 548 O O . ASP A 1 75 ? -10.973 17.510 -9.332 1.00 71.00 75 ASP A O 1
ATOM 552 N N . TYR A 1 76 ? -10.127 16.888 -11.304 1.00 78.12 76 TYR A N 1
ATOM 553 C CA . TYR A 1 76 ? -9.493 15.679 -10.774 1.00 78.12 76 TYR A CA 1
ATOM 554 C C . TYR A 1 76 ? -8.390 16.012 -9.759 1.00 78.12 76 TYR A C 1
ATOM 556 O O . TYR A 1 76 ? -8.352 15.446 -8.667 1.00 78.12 76 TYR A O 1
ATOM 564 N N . TYR A 1 77 ? -7.518 16.975 -10.077 1.00 79.69 77 TYR A N 1
ATOM 565 C CA . TYR A 1 77 ? -6.472 17.408 -9.144 1.00 79.69 77 TYR A CA 1
ATOM 566 C C . TYR A 1 77 ? -7.066 18.068 -7.896 1.00 79.69 77 TYR A C 1
ATOM 568 O O . TYR A 1 77 ? -6.553 17.858 -6.795 1.00 79.69 77 TYR A O 1
ATOM 576 N N . VAL A 1 78 ? -8.157 18.827 -8.050 1.00 84.31 78 VAL A N 1
ATOM 577 C CA . VAL A 1 78 ? -8.895 19.406 -6.918 1.00 84.31 78 VAL A CA 1
ATOM 578 C C . VAL A 1 78 ? -9.441 18.301 -6.011 1.00 84.31 78 VAL A C 1
ATOM 580 O O . VAL A 1 78 ? -9.278 18.387 -4.796 1.00 84.31 78 VAL A O 1
ATOM 583 N N . LEU A 1 79 ? -10.004 17.228 -6.575 1.00 87.00 79 LEU A N 1
ATOM 584 C CA . LEU A 1 79 ? -10.499 16.085 -5.801 1.00 87.00 79 LEU A CA 1
ATOM 585 C C . LEU A 1 79 ? -9.374 15.333 -5.077 1.00 87.00 79 LEU A C 1
ATOM 587 O O . LEU A 1 79 ? -9.525 15.004 -3.902 1.00 87.00 79 LEU A O 1
ATOM 591 N N . VAL A 1 80 ? -8.227 15.099 -5.726 1.00 88.25 80 VAL A N 1
ATOM 592 C CA . VAL A 1 80 ? -7.059 14.485 -5.064 1.00 88.25 80 VAL A CA 1
ATOM 593 C C . VAL A 1 80 ? -6.600 15.338 -3.879 1.00 88.25 80 VAL A C 1
ATOM 595 O O . VAL A 1 80 ? -6.386 14.811 -2.788 1.00 88.25 80 VAL A O 1
ATOM 598 N N . ARG A 1 81 ? -6.492 16.662 -4.061 1.00 90.25 81 ARG A N 1
ATOM 599 C CA . ARG A 1 81 ? -6.128 17.594 -2.981 1.00 90.25 81 ARG A CA 1
ATOM 600 C C . ARG A 1 81 ? -7.169 17.623 -1.866 1.00 90.25 81 ARG A C 1
ATOM 602 O O . ARG A 1 81 ? -6.792 17.690 -0.703 1.00 90.25 81 ARG A O 1
ATOM 609 N N . HIS A 1 82 ? -8.452 17.523 -2.201 1.00 91.75 82 HIS A N 1
ATOM 610 C CA . HIS A 1 82 ? -9.521 17.430 -1.213 1.00 91.75 82 HIS A CA 1
ATOM 611 C C . HIS A 1 82 ? -9.368 16.183 -0.329 1.00 91.75 82 HIS A C 1
ATOM 613 O O . HIS A 1 82 ? -9.370 16.299 0.895 1.00 91.75 82 HIS A O 1
ATOM 619 N N . PHE A 1 83 ? -9.128 15.009 -0.922 1.00 93.38 83 PHE A N 1
ATOM 620 C CA . PHE A 1 83 ? -8.871 13.791 -0.146 1.00 93.38 83 PHE A CA 1
ATOM 621 C C . PHE A 1 83 ? -7.565 13.852 0.656 1.00 93.38 83 PHE A C 1
ATOM 623 O O . PHE A 1 83 ? -7.495 13.305 1.755 1.00 93.38 83 PHE A O 1
ATOM 630 N N . GLU A 1 84 ? -6.536 14.536 0.154 1.00 93.75 84 GLU A N 1
ATOM 631 C CA . GLU A 1 84 ? -5.318 14.792 0.926 1.00 93.75 84 GLU A CA 1
ATOM 632 C C . GLU A 1 84 ? -5.612 15.646 2.171 1.00 93.75 84 GLU A C 1
ATOM 634 O O . GLU A 1 84 ? -5.108 15.350 3.257 1.00 93.75 84 GLU A O 1
ATOM 639 N N . THR A 1 85 ? -6.455 16.676 2.040 1.00 94.94 85 THR A N 1
ATOM 640 C CA . THR A 1 85 ? -6.917 17.480 3.177 1.00 94.94 85 THR A CA 1
ATOM 641 C C . THR A 1 85 ? -7.696 16.631 4.179 1.00 94.94 85 THR A C 1
ATOM 643 O O . THR A 1 85 ? -7.395 16.708 5.368 1.00 94.94 85 THR A O 1
ATOM 646 N N . ASP A 1 86 ? -8.629 15.790 3.726 1.00 94.31 86 ASP A N 1
ATOM 647 C CA . ASP A 1 86 ? -9.375 14.875 4.601 1.00 94.31 86 ASP A CA 1
ATOM 648 C C . ASP A 1 86 ? -8.438 13.959 5.402 1.00 94.31 86 ASP A C 1
ATOM 650 O O . ASP A 1 86 ? -8.599 13.796 6.613 1.00 94.31 86 ASP A O 1
ATOM 654 N N . LEU A 1 87 ? -7.424 13.389 4.743 1.00 95.00 87 LEU A N 1
ATOM 655 C CA . LEU A 1 87 ? -6.428 12.540 5.396 1.00 95.00 87 LEU A CA 1
ATOM 656 C C . LEU A 1 87 ? -5.609 13.323 6.433 1.00 95.00 87 LEU A C 1
ATOM 658 O O . LEU A 1 87 ? -5.458 12.847 7.557 1.00 95.00 87 LEU A O 1
ATOM 662 N N . ARG A 1 88 ? -5.169 14.549 6.123 1.00 95.56 88 ARG A N 1
ATOM 663 C CA . ARG A 1 88 ? -4.477 15.404 7.109 1.00 95.56 88 ARG A CA 1
ATOM 664 C C . ARG A 1 88 ? -5.359 15.782 8.293 1.00 95.56 88 ARG A C 1
ATOM 666 O O . ARG A 1 88 ? -4.862 15.903 9.408 1.00 95.56 88 ARG A O 1
ATOM 673 N N . VAL A 1 89 ? -6.658 15.988 8.076 1.00 94.31 89 VAL A N 1
ATOM 674 C CA . VAL A 1 89 ? -7.600 16.241 9.174 1.00 94.31 89 VAL A CA 1
ATOM 675 C C . VAL A 1 89 ? -7.662 15.029 10.105 1.00 94.31 89 VAL A C 1
ATOM 677 O O . VAL A 1 89 ? -7.584 15.212 11.318 1.00 94.31 89 VAL A O 1
ATOM 680 N N . LEU A 1 90 ? -7.722 13.808 9.562 1.00 92.75 90 LEU A N 1
ATOM 681 C CA . LEU A 1 90 ? -7.661 12.586 10.373 1.00 92.75 90 LEU A CA 1
ATOM 682 C C . LEU A 1 90 ? -6.331 12.455 11.124 1.00 92.75 90 LEU A C 1
ATOM 684 O O . LEU A 1 90 ? -6.329 12.121 12.306 1.00 92.75 90 LEU A O 1
ATOM 688 N N . GLU A 1 91 ? -5.209 12.758 10.475 1.00 95.06 91 GLU A N 1
ATOM 689 C CA . GLU A 1 91 ? -3.896 12.765 11.125 1.00 95.06 91 GLU A CA 1
ATOM 690 C C . GLU A 1 91 ? -3.853 13.742 12.301 1.00 95.06 91 GLU A C 1
ATOM 692 O O . GLU A 1 91 ? -3.534 13.346 13.417 1.00 95.06 91 GLU A O 1
ATOM 697 N N . ASN A 1 92 ? -4.282 14.989 12.107 1.00 94.56 92 ASN A N 1
ATOM 698 C CA . ASN A 1 92 ? -4.309 15.982 13.182 1.00 94.56 92 ASN A CA 1
ATOM 699 C C . ASN A 1 92 ? -5.208 15.572 14.361 1.00 94.56 92 ASN A C 1
ATOM 701 O O . ASN A 1 92 ? -4.943 15.960 15.497 1.00 94.56 92 ASN A O 1
ATOM 705 N N . GLN A 1 93 ? -6.273 14.811 14.101 1.00 91.56 93 GLN A N 1
ATOM 706 C CA . GLN A 1 93 ? -7.208 14.366 15.133 1.00 91.56 93 GLN A CA 1
ATOM 707 C C . GLN A 1 93 ? -6.698 13.161 15.930 1.00 91.56 93 GLN A C 1
ATOM 709 O O . GLN A 1 93 ? -6.938 13.099 17.135 1.00 91.56 93 GLN A O 1
ATOM 714 N N . PHE A 1 94 ? -6.017 12.212 15.279 1.00 91.31 94 PHE A N 1
ATOM 715 C CA . PHE A 1 94 ? -5.739 10.895 15.867 1.00 91.31 94 PHE A CA 1
ATOM 716 C C . PHE A 1 94 ? -4.253 10.518 15.933 1.00 91.31 94 PHE A C 1
ATOM 718 O O . PHE A 1 94 ? -3.920 9.526 16.576 1.00 91.31 94 PHE A O 1
ATOM 725 N N . ALA A 1 95 ? -3.333 11.289 15.343 1.00 91.75 95 ALA A N 1
ATOM 726 C CA . ALA A 1 95 ? -1.914 10.912 15.273 1.00 91.75 95 ALA A CA 1
ATOM 727 C C . ALA A 1 95 ? -1.283 10.625 16.643 1.00 91.75 95 ALA A C 1
ATOM 729 O O . ALA A 1 95 ? -0.440 9.736 16.756 1.00 91.75 95 ALA A O 1
ATOM 730 N N . ALA A 1 96 ? -1.707 11.340 17.689 1.00 91.06 96 ALA A N 1
ATOM 731 C CA . ALA A 1 96 ? -1.201 11.145 19.047 1.00 91.06 96 ALA A CA 1
ATOM 732 C C . ALA A 1 96 ? -1.650 9.816 19.688 1.00 91.06 96 ALA A C 1
ATOM 734 O O . ALA A 1 96 ? -0.968 9.316 20.581 1.00 91.06 96 ALA A O 1
ATOM 735 N N . SER A 1 97 ? -2.777 9.246 19.250 1.00 90.88 97 SER A N 1
ATOM 736 C CA . SER A 1 97 ? -3.358 8.009 19.791 1.00 90.88 97 SER A CA 1
ATOM 737 C C . SER A 1 97 ? -3.170 6.793 18.879 1.00 90.88 97 SER A C 1
ATOM 739 O O . SER A 1 97 ? -3.555 5.681 19.247 1.00 90.88 97 SER A O 1
ATOM 741 N N . TRP A 1 98 ? -2.549 6.965 17.709 1.00 93.25 98 TRP A N 1
ATOM 742 C CA . TRP A 1 98 ? -2.339 5.881 16.757 1.00 93.25 98 TRP A CA 1
ATOM 743 C C . TRP A 1 98 ? -1.428 4.782 17.286 1.00 93.25 98 TRP A 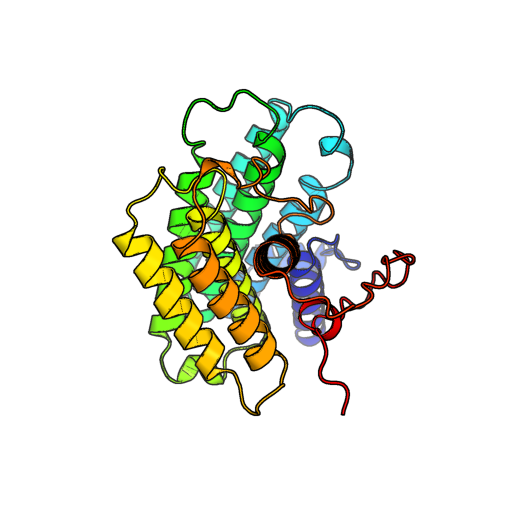C 1
ATOM 745 O O . TRP A 1 98 ? -0.277 5.002 17.673 1.00 93.25 98 TRP A O 1
ATOM 755 N N . SER A 1 99 ? -1.913 3.547 17.169 1.00 92.94 99 SER A N 1
ATOM 756 C CA . SER A 1 99 ? -1.031 2.390 17.185 1.0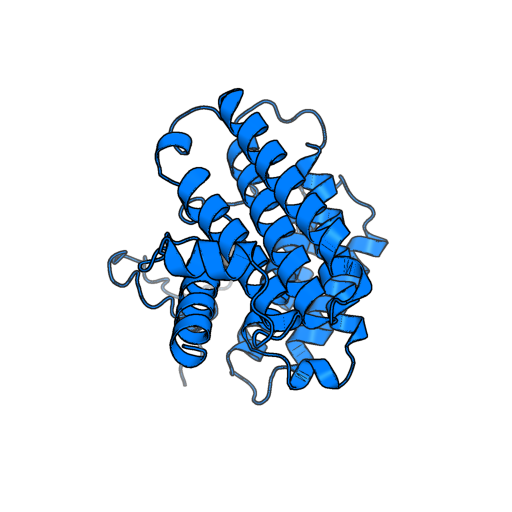0 92.94 99 SER A CA 1
ATOM 757 C C . SER A 1 99 ? -0.192 2.339 15.900 1.00 92.94 99 SER A C 1
ATOM 759 O O . SER A 1 99 ? -0.531 2.944 14.879 1.00 92.94 99 SER A O 1
ATOM 761 N N . SER A 1 100 ? 0.889 1.551 15.900 1.00 93.06 100 SER A N 1
ATOM 762 C CA . SER A 1 100 ? 1.672 1.305 14.678 1.00 93.06 100 SER A CA 1
ATOM 763 C C . SER A 1 100 ? 0.806 0.760 13.536 1.00 93.06 100 SER A C 1
ATOM 765 O O . SER A 1 100 ? 1.027 1.113 12.382 1.00 93.06 100 SER A O 1
ATOM 767 N N . ALA A 1 101 ? -0.199 -0.060 13.859 1.00 92.69 101 ALA A N 1
ATOM 768 C CA . ALA A 1 101 ? -1.137 -0.607 12.886 1.00 92.69 101 ALA A CA 1
ATOM 769 C C . ALA A 1 101 ? -2.003 0.486 12.243 1.00 92.69 101 ALA A C 1
ATOM 771 O O . ALA A 1 101 ? -2.143 0.504 11.021 1.00 92.69 101 ALA A O 1
ATOM 772 N N . ASP A 1 102 ? -2.534 1.414 13.043 1.00 93.56 102 ASP A N 1
ATOM 773 C CA . ASP A 1 102 ? -3.366 2.519 12.545 1.00 93.56 102 ASP A CA 1
ATOM 774 C C . ASP A 1 102 ? -2.560 3.428 11.618 1.00 93.56 102 ASP A C 1
ATOM 776 O O . ASP A 1 102 ? -3.010 3.767 10.524 1.00 93.56 102 ASP A O 1
ATOM 780 N N . HIS A 1 103 ? -1.317 3.723 12.005 1.00 95.19 103 HIS A N 1
ATOM 781 C CA . HIS A 1 103 ? -0.405 4.526 11.200 1.00 95.19 103 HIS A CA 1
ATOM 782 C C . HIS A 1 103 ? -0.086 3.839 9.855 1.00 95.19 103 HIS A C 1
ATOM 784 O O . HIS A 1 103 ? -0.107 4.484 8.810 1.00 95.19 103 HIS A O 1
ATOM 790 N N . ILE A 1 104 ? 0.138 2.518 9.835 1.00 95.56 104 ILE A N 1
ATOM 791 C CA . ILE A 1 104 ? 0.343 1.773 8.577 1.00 95.56 104 ILE A CA 1
ATOM 792 C C . ILE A 1 104 ? -0.910 1.823 7.691 1.00 95.56 104 ILE A C 1
ATOM 794 O O . ILE A 1 104 ? -0.791 2.004 6.480 1.00 95.56 104 ILE A O 1
ATOM 798 N N . ILE A 1 105 ? -2.111 1.692 8.265 1.00 93.38 105 ILE A N 1
ATOM 799 C CA . ILE A 1 105 ? -3.374 1.778 7.509 1.00 93.38 105 ILE A CA 1
ATOM 800 C C . ILE A 1 105 ? -3.556 3.179 6.910 1.00 93.38 105 ILE A C 1
ATOM 802 O O . ILE A 1 105 ? -3.943 3.303 5.743 1.00 93.38 105 ILE A O 1
ATOM 806 N N . TYR A 1 106 ? -3.241 4.222 7.680 1.00 95.31 106 TYR A N 1
ATOM 807 C CA . TYR A 1 106 ? -3.248 5.608 7.220 1.00 95.31 106 TYR A CA 1
ATOM 808 C C . TYR A 1 106 ? -2.278 5.829 6.052 1.00 95.31 106 TYR A C 1
ATOM 810 O O . TYR A 1 106 ? -2.711 6.234 4.971 1.00 95.31 106 TYR A O 1
ATOM 818 N N . LEU A 1 107 ? -0.999 5.472 6.225 1.00 96.31 107 LEU A N 1
ATOM 819 C CA . LEU A 1 107 ? 0.026 5.605 5.183 1.00 96.31 107 LEU A CA 1
ATOM 820 C C . LEU A 1 107 ? -0.327 4.790 3.936 1.00 96.31 107 LEU A C 1
ATOM 822 O O . LEU A 1 107 ? -0.136 5.261 2.820 1.00 96.31 107 LEU A O 1
ATOM 826 N N . GLY A 1 108 ? -0.893 3.592 4.103 1.00 93.56 108 GLY A N 1
ATOM 827 C CA . GLY A 1 108 ? -1.379 2.781 2.986 1.00 93.56 108 GLY A CA 1
ATOM 828 C C . GLY A 1 108 ? -2.495 3.471 2.196 1.00 93.56 108 GLY A C 1
ATOM 829 O O . GLY A 1 108 ? -2.519 3.400 0.969 1.00 93.56 108 GLY A O 1
ATOM 830 N N . THR A 1 109 ? -3.385 4.188 2.885 1.00 92.69 109 THR A N 1
ATOM 831 C CA . THR A 1 109 ? -4.472 4.954 2.252 1.00 92.69 109 THR A CA 1
ATOM 832 C C . THR A 1 109 ? -3.941 6.192 1.526 1.00 92.69 109 THR A C 1
ATOM 834 O O . THR A 1 109 ? -4.366 6.469 0.404 1.00 92.69 109 THR A O 1
ATOM 837 N N . GLN A 1 110 ? -2.972 6.902 2.113 1.00 94.25 110 GLN A N 1
ATOM 838 C CA . GLN A 1 110 ? -2.261 7.994 1.437 1.00 94.25 110 GLN A CA 1
ATOM 839 C C . GLN A 1 110 ? -1.521 7.501 0.191 1.00 94.25 110 GLN A C 1
ATOM 841 O O . GLN A 1 110 ? -1.637 8.097 -0.879 1.00 94.25 110 GLN A O 1
ATOM 846 N N . LEU A 1 111 ? -0.797 6.386 0.306 1.00 93.06 111 LEU A N 1
ATOM 847 C CA . LEU A 1 111 ? -0.064 5.803 -0.810 1.00 93.06 111 LEU A CA 1
ATOM 848 C C . LEU A 1 111 ? -1.018 5.428 -1.951 1.00 93.06 111 LEU A C 1
ATOM 850 O O . LEU A 1 111 ? -0.752 5.775 -3.099 1.00 93.06 111 LEU A O 1
ATOM 854 N N . MET A 1 112 ? -2.161 4.806 -1.639 1.00 89.62 112 MET A N 1
ATOM 855 C CA . MET A 1 112 ? -3.214 4.502 -2.615 1.00 89.62 112 MET A CA 1
ATOM 856 C C . MET A 1 112 ? -3.695 5.761 -3.355 1.00 89.62 112 MET A C 1
ATOM 858 O O . MET A 1 112 ? -3.765 5.747 -4.584 1.00 89.62 112 MET A O 1
ATOM 862 N N . LEU A 1 113 ? -3.976 6.856 -2.636 1.00 89.62 113 LEU A N 1
ATOM 863 C CA . LEU A 1 113 ? -4.371 8.137 -3.235 1.00 89.62 113 LEU A CA 1
ATOM 864 C C . LEU A 1 113 ? -3.311 8.658 -4.216 1.00 89.62 113 LEU A C 1
ATOM 866 O O . LEU A 1 113 ? -3.642 9.056 -5.334 1.00 89.62 113 LEU A O 1
ATOM 870 N N . TYR A 1 114 ? -2.038 8.634 -3.819 1.00 89.75 114 TYR A N 1
ATOM 871 C CA . TYR A 1 114 ? -0.952 9.126 -4.664 1.00 89.75 114 TYR A CA 1
ATOM 872 C C . TYR A 1 114 ? -0.699 8.234 -5.881 1.00 89.75 114 TYR A C 1
ATOM 874 O O . TYR A 1 114 ? -0.454 8.756 -6.964 1.00 89.75 114 TYR A O 1
ATOM 882 N N . ILE A 1 115 ? -0.824 6.910 -5.751 1.00 86.38 115 ILE A N 1
ATOM 883 C CA . ILE A 1 115 ? -0.743 5.983 -6.890 1.00 86.38 115 ILE A CA 1
ATOM 884 C C . ILE A 1 115 ? -1.865 6.271 -7.896 1.00 86.38 115 ILE A C 1
ATOM 886 O O . ILE A 1 115 ? -1.616 6.319 -9.101 1.00 86.38 115 ILE A O 1
ATOM 890 N N . ILE A 1 116 ? -3.091 6.505 -7.415 1.00 82.31 116 ILE A N 1
ATOM 891 C CA . ILE A 1 116 ? -4.227 6.890 -8.262 1.00 82.31 116 ILE A CA 1
ATOM 892 C C . ILE A 1 116 ? -3.918 8.201 -9.001 1.00 82.31 116 ILE A C 1
ATOM 894 O O . ILE A 1 116 ? -4.050 8.262 -10.224 1.00 82.31 116 ILE A O 1
ATOM 898 N N . ALA A 1 117 ? -3.419 9.219 -8.295 1.00 82.62 117 ALA A N 1
ATOM 899 C CA . ALA A 1 117 ? -3.035 10.495 -8.898 1.00 82.62 117 ALA A CA 1
ATOM 900 C C . ALA A 1 117 ? -1.919 10.350 -9.953 1.00 82.62 117 ALA A C 1
ATOM 902 O O . ALA A 1 117 ? -1.981 10.981 -11.008 1.00 82.62 117 ALA A O 1
ATOM 903 N N . LEU A 1 118 ? -0.933 9.485 -9.702 1.00 80.94 118 LEU A N 1
ATOM 904 C CA . LEU A 1 118 ? 0.147 9.189 -10.645 1.00 80.94 118 LEU A CA 1
ATOM 905 C C . LEU A 1 118 ? -0.357 8.512 -11.917 1.00 80.94 118 LEU A C 1
ATOM 907 O O . LEU A 1 118 ? 0.035 8.907 -13.011 1.00 80.94 118 LEU A O 1
ATOM 911 N N . SER A 1 119 ? -1.256 7.534 -11.785 1.00 75.94 119 SER A N 1
ATOM 912 C CA . SER A 1 119 ? -1.779 6.778 -12.931 1.00 75.94 119 SER A CA 1
ATOM 913 C C . SER A 1 119 ? -2.508 7.654 -13.959 1.00 75.94 119 SER A C 1
ATOM 915 O O . SER A 1 119 ? -2.505 7.353 -15.150 1.00 75.94 119 SER A O 1
ATOM 917 N N . THR A 1 120 ? -3.086 8.775 -13.520 1.00 69.75 120 THR A N 1
ATOM 918 C CA . THR A 1 120 ? -3.753 9.755 -14.392 1.00 69.75 120 THR A CA 1
ATOM 919 C C . THR A 1 120 ? -2.811 10.791 -15.008 1.00 69.75 120 THR A C 1
ATOM 921 O O . THR A 1 120 ? -3.155 11.402 -16.019 1.00 69.75 120 THR A O 1
ATOM 924 N N . ASP A 1 121 ? -1.632 10.994 -14.418 1.00 65.00 121 ASP A N 1
ATOM 925 C CA . ASP A 1 121 ? -0.643 12.003 -14.825 1.00 65.00 121 ASP A CA 1
ATOM 926 C C . ASP A 1 121 ? 0.260 11.511 -15.976 1.00 65.00 121 ASP A C 1
ATOM 928 O O . ASP A 1 121 ? 0.876 12.304 -16.683 1.00 65.00 121 ASP A O 1
ATOM 932 N N . GLU A 1 122 ? 0.301 10.195 -16.229 1.00 58.91 122 GLU A N 1
ATOM 933 C CA . GLU A 1 122 ? 1.186 9.569 -17.225 1.00 58.91 122 GLU A CA 1
ATOM 934 C C . GLU A 1 122 ? 1.004 10.087 -18.667 1.00 58.91 122 GLU A C 1
ATOM 936 O O . GLU A 1 122 ? 1.926 9.939 -19.473 1.00 58.91 122 GLU A O 1
ATOM 941 N N . GLY A 1 123 ? -0.152 10.688 -18.986 1.00 54.09 123 GLY A N 1
ATOM 942 C CA . GLY A 1 123 ? -0.540 11.125 -20.332 1.00 54.09 123 GLY A CA 1
ATOM 943 C C . GLY A 1 123 ? -0.178 12.566 -20.726 1.00 54.09 123 GLY A C 1
ATOM 944 O O . GLY A 1 123 ? -0.403 12.934 -21.878 1.00 54.09 123 GLY A O 1
ATOM 945 N N . LYS A 1 124 ? 0.362 13.400 -19.823 1.00 53.25 124 LYS A N 1
ATOM 946 C CA . LYS A 1 124 ? 0.781 14.783 -20.138 1.00 53.25 124 LYS A CA 1
ATOM 947 C C . LYS A 1 124 ? 2.286 14.951 -19.901 1.00 53.25 124 LYS A C 1
ATOM 949 O O . LYS A 1 124 ? 2.839 14.368 -18.981 1.00 53.25 124 LYS A O 1
ATOM 954 N N . GLN A 1 125 ? 2.929 15.689 -20.811 1.00 48.50 125 GLN A N 1
ATOM 955 C CA . GLN A 1 125 ? 4.358 16.040 -20.889 1.00 48.50 125 GLN A CA 1
ATOM 956 C C . GLN A 1 125 ? 5.238 15.613 -19.701 1.00 48.50 125 GLN A C 1
ATOM 958 O O . GLN A 1 125 ? 5.161 16.153 -18.602 1.00 48.50 125 GLN A O 1
ATOM 963 N N . ALA A 1 126 ? 6.141 14.674 -19.991 1.00 47.91 126 ALA A N 1
ATOM 964 C CA . ALA A 1 126 ? 7.172 14.121 -19.121 1.00 47.91 126 ALA A CA 1
ATOM 965 C C . ALA A 1 126 ? 8.291 15.126 -18.778 1.00 47.91 126 ALA A C 1
ATOM 967 O O . ALA A 1 126 ? 9.468 14.871 -19.023 1.00 47.91 126 ALA A O 1
ATOM 968 N N . SER A 1 127 ? 7.942 16.277 -18.217 1.00 44.75 127 SER A N 1
ATOM 969 C CA . SER A 1 127 ? 8.915 17.254 -17.736 1.00 44.75 127 SER A CA 1
ATOM 970 C C . SER A 1 127 ? 8.511 17.716 -16.344 1.00 44.75 127 SER A C 1
ATOM 972 O O . SER A 1 127 ? 7.492 18.385 -16.199 1.00 44.75 127 SER A O 1
ATOM 974 N N . SER A 1 128 ? 9.358 17.382 -15.366 1.00 49.41 128 SER A N 1
ATOM 975 C CA . SER A 1 128 ? 9.278 17.593 -13.909 1.00 49.41 128 SER A CA 1
ATOM 976 C C . SER A 1 128 ? 8.720 16.411 -13.106 1.00 49.41 128 SER A C 1
ATOM 978 O O . SER A 1 128 ? 7.689 15.829 -13.430 1.00 49.41 128 SER A O 1
ATOM 980 N N . GLN A 1 129 ? 9.466 16.029 -12.063 1.00 58.69 129 GLN A N 1
ATOM 981 C CA . GLN A 1 129 ? 9.042 15.090 -11.026 1.00 58.69 129 GLN A CA 1
ATOM 982 C C . GLN A 1 129 ? 7.687 15.561 -10.501 1.00 58.69 129 GLN A C 1
ATOM 984 O O . GLN A 1 129 ? 7.616 16.580 -9.809 1.00 58.69 129 GLN A O 1
ATOM 989 N N . SER A 1 130 ? 6.600 14.878 -10.865 1.00 71.25 130 SER A N 1
ATOM 990 C CA . SER A 1 130 ? 5.298 15.308 -10.377 1.00 71.25 130 SER A CA 1
ATOM 991 C C . SER A 1 130 ? 5.301 15.194 -8.856 1.00 71.25 130 SER A C 1
ATOM 993 O O . SER A 1 130 ? 5.852 14.246 -8.289 1.00 71.25 130 SER A O 1
ATOM 995 N N . SER A 1 131 ? 4.738 16.194 -8.171 1.00 82.12 131 SER A N 1
ATOM 996 C CA . SER A 1 131 ? 4.741 16.235 -6.698 1.00 82.12 131 SER A CA 1
ATOM 997 C C . SER A 1 131 ? 4.210 14.936 -6.072 1.00 82.12 131 SER A C 1
ATOM 999 O O . SER A 1 131 ? 4.643 14.539 -4.996 1.00 82.12 131 SER A O 1
ATOM 1001 N N . TRP A 1 132 ? 3.353 14.216 -6.801 1.00 85.56 132 TRP A N 1
ATOM 1002 C CA . TRP A 1 132 ? 2.806 12.918 -6.430 1.00 85.56 132 TRP A CA 1
ATOM 1003 C C . TRP A 1 132 ? 3.847 11.798 -6.365 1.00 85.56 132 TRP A C 1
ATOM 1005 O O . TRP A 1 132 ? 3.730 10.941 -5.492 1.00 85.56 132 TRP A O 1
ATOM 1015 N N . VAL A 1 133 ? 4.880 11.802 -7.219 1.00 87.50 133 VAL A N 1
ATOM 1016 C CA . VAL A 1 133 ? 5.964 10.799 -7.163 1.00 87.50 133 VAL A CA 1
ATOM 1017 C C . VAL A 1 133 ? 6.766 10.994 -5.880 1.00 87.50 133 VAL A C 1
ATOM 1019 O O . VAL A 1 133 ? 7.054 10.036 -5.174 1.00 87.50 133 VAL A O 1
ATOM 1022 N N . ILE A 1 134 ? 7.076 12.247 -5.537 1.00 89.62 134 ILE A N 1
ATOM 1023 C CA . ILE A 1 134 ? 7.817 12.586 -4.316 1.00 89.62 134 ILE A CA 1
ATOM 1024 C C . ILE A 1 134 ? 6.993 12.222 -3.074 1.00 89.62 134 ILE A C 1
ATOM 1026 O O . ILE A 1 134 ? 7.510 11.582 -2.157 1.00 89.62 134 ILE A O 1
ATOM 1030 N N . CYS A 1 135 ? 5.704 12.581 -3.056 1.00 91.56 135 CYS A N 1
ATOM 1031 C CA . CYS A 1 135 ? 4.800 12.239 -1.959 1.00 91.56 135 CYS A CA 1
ATOM 1032 C C . CYS A 1 135 ? 4.669 10.720 -1.787 1.00 91.56 135 CYS A C 1
ATOM 1034 O O . CYS A 1 135 ? 4.888 10.216 -0.692 1.00 91.56 135 CYS A O 1
ATOM 1036 N N . SER A 1 136 ? 4.387 9.979 -2.861 1.00 92.12 136 SER A N 1
ATOM 1037 C CA . SER A 1 136 ? 4.265 8.514 -2.807 1.00 92.12 136 SER A CA 1
ATOM 1038 C C . SER A 1 136 ? 5.567 7.818 -2.411 1.00 92.12 136 SER A C 1
ATOM 1040 O O . SER A 1 136 ? 5.523 6.898 -1.598 1.00 92.12 136 SER A O 1
ATOM 1042 N N . TYR A 1 137 ? 6.719 8.275 -2.909 1.00 93.88 137 TYR A N 1
ATOM 1043 C CA . TYR A 1 137 ? 8.036 7.785 -2.495 1.00 93.88 137 TYR A CA 1
ATOM 1044 C C . TYR A 1 137 ? 8.251 7.958 -0.986 1.00 93.88 137 TYR A C 1
ATOM 1046 O O . TYR A 1 137 ? 8.541 6.987 -0.285 1.00 93.88 137 TYR A O 1
ATOM 1054 N N . SER A 1 138 ? 8.039 9.175 -0.474 1.00 95.19 138 SER A N 1
ATOM 1055 C CA . SER A 1 138 ? 8.185 9.484 0.953 1.00 95.19 138 SER A CA 1
ATOM 1056 C C . SER A 1 138 ? 7.231 8.648 1.816 1.00 95.19 138 SER A C 1
ATOM 1058 O O . SER A 1 138 ? 7.650 8.023 2.794 1.00 95.19 138 SER A O 1
ATOM 1060 N N . THR A 1 139 ? 5.960 8.552 1.412 1.00 96.75 139 THR A N 1
ATOM 1061 C CA . THR A 1 139 ? 4.951 7.742 2.104 1.00 96.75 139 THR A CA 1
ATOM 1062 C C . THR A 1 139 ? 5.324 6.261 2.109 1.00 96.75 139 THR A C 1
ATOM 1064 O O . THR A 1 139 ? 5.226 5.628 3.157 1.00 96.75 139 THR A O 1
ATOM 1067 N N . ALA A 1 140 ? 5.785 5.703 0.986 1.00 96.75 140 ALA A N 1
ATOM 1068 C CA . ALA A 1 140 ? 6.166 4.296 0.894 1.00 96.75 140 ALA A CA 1
ATOM 1069 C C . ALA A 1 140 ? 7.379 3.960 1.780 1.00 96.75 140 ALA A C 1
ATOM 1071 O O . ALA A 1 140 ? 7.354 2.945 2.476 1.00 96.75 140 ALA A O 1
ATOM 1072 N N . ILE A 1 141 ? 8.398 4.829 1.830 1.00 97.25 141 ILE A N 1
ATOM 1073 C CA . ILE A 1 141 ? 9.534 4.665 2.753 1.00 97.25 141 ILE A CA 1
ATOM 1074 C C . ILE A 1 141 ? 9.068 4.713 4.209 1.00 97.25 141 ILE A C 1
ATOM 1076 O O . ILE A 1 141 ? 9.391 3.810 4.983 1.00 97.25 141 ILE A O 1
ATOM 1080 N N . CYS A 1 142 ? 8.292 5.736 4.581 1.00 97.19 142 CYS A N 1
ATOM 1081 C CA . CYS A 1 142 ? 7.781 5.888 5.945 1.00 97.19 142 CYS A CA 1
ATOM 1082 C C . CYS A 1 142 ? 6.956 4.664 6.372 1.00 97.19 142 CYS A C 1
ATOM 1084 O O . CYS A 1 142 ? 7.078 4.177 7.496 1.00 97.19 142 CYS A O 1
ATOM 1086 N N . LEU A 1 143 ? 6.160 4.120 5.449 1.00 97.19 143 LEU A N 1
ATOM 1087 C CA . LEU A 1 143 ? 5.344 2.933 5.662 1.00 97.19 143 LEU A CA 1
ATOM 1088 C C . LEU A 1 143 ? 6.204 1.702 5.965 1.00 97.19 143 LEU A C 1
ATOM 1090 O O . LEU A 1 143 ? 5.963 1.036 6.975 1.00 97.19 143 LEU A O 1
ATOM 1094 N N . VAL A 1 144 ? 7.224 1.426 5.146 1.00 97.38 144 VAL A N 1
ATOM 1095 C CA . VAL A 1 144 ? 8.140 0.299 5.385 1.00 97.38 144 VAL A CA 1
ATOM 1096 C C . VAL A 1 144 ? 8.868 0.471 6.718 1.00 97.38 144 VAL A C 1
ATOM 1098 O O . VAL A 1 144 ? 8.840 -0.437 7.543 1.00 97.38 144 VAL A O 1
ATOM 1101 N N . GLN A 1 145 ? 9.419 1.656 6.990 1.00 96.81 145 GLN A N 1
ATOM 1102 C CA . GLN A 1 145 ? 10.101 1.947 8.256 1.00 96.81 145 GLN A CA 1
ATOM 1103 C C . GLN A 1 145 ? 9.179 1.758 9.468 1.00 96.81 145 GLN A C 1
ATOM 1105 O O . GLN A 1 145 ? 9.591 1.218 10.499 1.00 96.81 145 GLN A O 1
ATOM 1110 N N . LYS A 1 146 ? 7.908 2.168 9.354 1.00 96.69 146 LYS A N 1
ATOM 1111 C CA . LYS A 1 146 ? 6.914 1.981 10.414 1.00 96.69 146 LYS A CA 1
ATOM 1112 C C . LYS A 1 146 ? 6.649 0.499 10.662 1.00 96.69 146 LYS A C 1
ATOM 1114 O O . LYS A 1 146 ? 6.626 0.090 11.822 1.00 96.69 146 LYS A O 1
ATOM 1119 N N . ALA A 1 147 ? 6.503 -0.300 9.608 1.00 96.62 147 ALA A N 1
ATOM 1120 C CA . ALA A 1 147 ? 6.361 -1.747 9.733 1.00 96.62 147 ALA A CA 1
ATOM 1121 C C . ALA A 1 147 ? 7.608 -2.391 10.363 1.00 96.62 147 ALA A C 1
ATOM 1123 O O . ALA A 1 147 ? 7.473 -3.173 11.304 1.00 96.62 147 ALA A O 1
ATOM 1124 N N . SER A 1 148 ? 8.813 -1.982 9.953 1.00 95.88 148 SER A N 1
ATOM 1125 C CA . SER A 1 148 ? 10.076 -2.478 10.518 1.00 95.88 148 SER A CA 1
ATOM 1126 C C . SER A 1 148 ? 10.190 -2.184 12.012 1.00 95.88 148 SER A C 1
ATOM 1128 O O . SER A 1 148 ? 10.634 -3.030 12.787 1.00 95.88 148 SER A O 1
ATOM 1130 N N . SER A 1 149 ? 9.702 -1.020 12.451 1.00 95.75 149 SER A N 1
ATOM 1131 C CA . SER A 1 149 ? 9.702 -0.635 13.867 1.00 95.75 149 SER A CA 1
ATOM 1132 C C . SER A 1 149 ? 8.789 -1.489 14.761 1.00 95.75 149 SER A C 1
ATOM 1134 O O . SER A 1 149 ? 8.915 -1.436 15.984 1.00 95.75 149 SER A O 1
ATOM 1136 N N . MET A 1 150 ? 7.881 -2.296 14.192 1.00 94.69 150 MET A N 1
ATOM 1137 C CA . MET A 1 150 ? 7.010 -3.187 14.973 1.00 94.69 150 MET A CA 1
ATOM 1138 C C . MET A 1 150 ? 7.752 -4.400 15.554 1.00 94.69 150 MET A C 1
ATOM 1140 O O . MET A 1 150 ? 7.246 -5.024 16.494 1.00 94.69 150 MET A O 1
ATOM 1144 N N . GLY A 1 151 ? 8.933 -4.739 15.023 1.00 91.75 151 GLY A N 1
ATOM 1145 C CA . GLY A 1 151 ? 9.738 -5.874 15.476 1.00 91.75 151 GLY A CA 1
ATOM 1146 C C . GLY A 1 151 ? 8.946 -7.185 15.476 1.00 91.75 151 GLY A C 1
ATOM 1147 O O . GLY A 1 151 ? 8.217 -7.487 14.535 1.00 91.75 151 GLY A O 1
ATOM 1148 N N . SER A 1 152 ? 9.020 -7.950 16.569 1.00 90.12 152 SER A N 1
ATOM 1149 C CA . SER A 1 152 ? 8.339 -9.251 16.695 1.00 90.12 152 SER A CA 1
ATOM 1150 C C . SER A 1 152 ? 6.810 -9.184 16.589 1.00 90.12 152 SER A C 1
ATOM 1152 O O . SER A 1 152 ? 6.179 -10.177 16.230 1.00 90.12 152 SER A O 1
ATOM 1154 N N . LYS A 1 153 ? 6.191 -8.020 16.841 1.00 91.75 153 LYS A N 1
ATOM 1155 C CA . LYS A 1 153 ? 4.734 -7.838 16.704 1.00 91.75 153 LYS A CA 1
ATOM 1156 C C . LYS A 1 153 ? 4.269 -7.922 15.247 1.00 91.75 153 LYS A C 1
ATOM 1158 O O . LYS A 1 153 ? 3.091 -8.174 15.011 1.00 91.75 153 LYS A O 1
ATOM 1163 N N . TRP A 1 154 ? 5.173 -7.725 14.285 1.00 92.50 154 TRP A N 1
ATOM 1164 C CA . TRP A 1 154 ? 4.881 -7.794 12.853 1.00 92.50 154 TRP A CA 1
ATOM 1165 C C . TRP A 1 154 ? 4.364 -9.169 12.409 1.00 92.50 154 TRP A C 1
ATOM 1167 O O . TRP A 1 154 ? 3.431 -9.249 11.611 1.00 92.50 154 TRP A O 1
ATOM 1177 N N . LEU A 1 155 ? 4.907 -10.248 12.980 1.00 89.38 155 LEU A N 1
ATOM 1178 C CA . LEU A 1 155 ? 4.510 -11.623 12.650 1.00 89.38 155 LEU A CA 1
ATOM 1179 C C . LEU A 1 155 ? 3.035 -11.900 12.968 1.00 89.38 155 LEU A C 1
ATOM 1181 O O . LEU A 1 155 ? 2.376 -12.664 12.273 1.00 89.38 155 LEU A O 1
ATOM 1185 N N . PHE A 1 156 ? 2.509 -11.239 14.000 1.00 90.00 156 PHE A N 1
ATOM 1186 C CA . PHE A 1 156 ? 1.122 -11.373 14.448 1.00 90.00 156 PHE A CA 1
ATOM 1187 C C . PHE A 1 156 ? 0.211 -10.269 13.900 1.00 90.00 156 PHE A C 1
ATOM 1189 O O . PHE A 1 156 ? -0.959 -10.181 14.279 1.00 90.00 156 PHE A O 1
ATOM 1196 N N . ALA A 1 157 ? 0.739 -9.392 13.042 1.00 89.00 157 ALA A N 1
ATOM 1197 C CA . ALA A 1 157 ? -0.050 -8.338 12.434 1.00 89.00 157 ALA A CA 1
ATOM 1198 C C . ALA A 1 157 ? -1.135 -8.933 11.515 1.00 89.00 157 ALA A C 1
ATOM 1200 O O . ALA A 1 157 ? -0.918 -9.967 10.881 1.00 89.00 157 ALA A O 1
ATOM 1201 N N . PRO A 1 158 ? -2.303 -8.278 11.393 1.00 86.38 158 PRO A N 1
ATOM 1202 C CA . PRO A 1 158 ? -3.320 -8.707 10.444 1.00 86.38 158 PRO A CA 1
ATOM 1203 C C . PRO A 1 158 ? -2.771 -8.738 9.014 1.00 86.38 158 PRO A C 1
ATOM 1205 O O . PRO A 1 158 ? -2.090 -7.801 8.598 1.00 86.38 158 PRO A O 1
ATOM 1208 N N . VAL A 1 159 ? -3.178 -9.740 8.225 1.00 83.56 159 VAL A N 1
ATOM 1209 C CA . VAL A 1 159 ? -2.782 -9.925 6.808 1.00 83.56 159 VAL A CA 1
ATOM 1210 C C . VAL A 1 159 ? -2.957 -8.650 5.973 1.00 83.56 159 VAL A C 1
ATOM 1212 O O . VAL A 1 159 ? -2.190 -8.369 5.055 1.00 83.56 159 VAL A O 1
ATOM 1215 N N . ARG A 1 160 ? -3.951 -7.824 6.315 1.00 83.75 160 ARG A N 1
ATOM 1216 C CA . ARG A 1 160 ? -4.162 -6.503 5.714 1.00 83.75 160 ARG A CA 1
ATOM 1217 C C . ARG A 1 160 ? -2.915 -5.612 5.786 1.00 83.75 160 ARG A C 1
ATOM 1219 O O . ARG A 1 160 ? -2.611 -4.962 4.791 1.00 83.75 160 ARG A O 1
ATOM 1226 N N . LEU A 1 161 ? -2.212 -5.572 6.917 1.00 89.88 161 LEU A N 1
ATOM 1227 C CA . LEU A 1 161 ? -0.993 -4.771 7.066 1.00 89.88 161 LEU A CA 1
ATOM 1228 C C . LEU A 1 161 ? 0.143 -5.336 6.214 1.00 89.88 161 LEU A C 1
ATOM 1230 O O . LEU A 1 161 ? 0.835 -4.570 5.548 1.00 89.88 161 LEU A O 1
ATOM 1234 N N . HIS A 1 162 ? 0.275 -6.665 6.161 1.00 89.06 162 HIS A N 1
ATOM 1235 C CA . HIS A 1 162 ? 1.249 -7.339 5.297 1.00 89.06 162 HIS A CA 1
ATOM 1236 C C . HIS A 1 162 ? 1.039 -6.967 3.826 1.00 89.06 162 HIS A C 1
ATOM 1238 O O . HIS A 1 162 ? 1.991 -6.589 3.151 1.00 89.06 162 HIS A O 1
ATOM 1244 N N . LYS A 1 163 ? -0.214 -6.965 3.349 1.00 86.12 163 LYS A N 1
ATOM 1245 C CA . LYS A 1 163 ? -0.566 -6.538 1.982 1.00 86.12 163 LYS A CA 1
ATOM 1246 C C . LYS A 1 163 ? -0.251 -5.064 1.711 1.00 86.12 163 LYS A C 1
ATOM 1248 O O . LYS A 1 163 ? 0.210 -4.728 0.624 1.00 86.12 163 LYS A O 1
ATOM 1253 N N . ILE A 1 164 ? -0.493 -4.182 2.682 1.00 90.44 164 ILE A N 1
ATOM 1254 C CA . ILE A 1 164 ? -0.175 -2.751 2.557 1.00 90.44 164 ILE A CA 1
ATOM 1255 C C . ILE A 1 164 ? 1.342 -2.548 2.404 1.00 90.44 164 ILE A C 1
ATOM 1257 O O . ILE A 1 164 ? 1.770 -1.809 1.518 1.00 90.44 164 ILE A O 1
ATOM 1261 N N . VAL A 1 165 ? 2.150 -3.244 3.210 1.00 93.19 165 VAL A N 1
ATOM 1262 C CA . VAL A 1 165 ? 3.619 -3.212 3.097 1.00 93.19 165 VAL A CA 1
ATOM 1263 C C . VAL A 1 165 ? 4.087 -3.821 1.781 1.00 93.19 165 VAL A C 1
ATOM 1265 O O . VAL A 1 165 ? 4.909 -3.213 1.103 1.00 93.19 165 VAL A O 1
ATOM 1268 N N . LEU A 1 166 ? 3.523 -4.960 1.371 1.00 90.88 166 LEU A N 1
ATOM 1269 C CA . LEU A 1 166 ? 3.811 -5.575 0.076 1.00 90.88 166 LEU A CA 1
ATOM 1270 C C . LEU A 1 166 ? 3.598 -4.579 -1.072 1.00 90.88 166 LEU A C 1
ATOM 1272 O O . LEU A 1 166 ? 4.488 -4.397 -1.896 1.00 90.88 166 LEU A O 1
ATOM 1276 N N . ASN A 1 167 ? 2.464 -3.871 -1.090 1.00 89.56 167 ASN A N 1
ATOM 1277 C CA . ASN A 1 167 ? 2.190 -2.844 -2.097 1.00 89.56 167 ASN A CA 1
ATOM 1278 C C . ASN A 1 167 ? 3.212 -1.698 -2.071 1.00 89.56 167 ASN A C 1
ATOM 1280 O O . ASN A 1 167 ? 3.614 -1.228 -3.134 1.00 89.56 167 ASN A O 1
ATOM 1284 N N . ALA A 1 168 ? 3.662 -1.268 -0.890 1.00 94.38 168 ALA A N 1
ATOM 1285 C CA . ALA A 1 168 ? 4.705 -0.252 -0.773 1.00 94.38 168 ALA A CA 1
ATOM 1286 C C . ALA A 1 168 ? 6.049 -0.737 -1.337 1.00 94.38 168 ALA A C 1
ATOM 1288 O O . ALA A 1 168 ? 6.687 -0.012 -2.096 1.00 94.38 168 ALA A O 1
ATOM 1289 N N . VAL A 1 169 ? 6.453 -1.975 -1.039 1.00 94.31 169 VAL A N 1
ATOM 1290 C CA . VAL A 1 169 ? 7.689 -2.570 -1.577 1.00 94.31 169 VAL A CA 1
ATOM 1291 C C . VAL A 1 169 ? 7.610 -2.715 -3.096 1.00 94.31 169 VAL A C 1
ATOM 1293 O O . VAL A 1 169 ? 8.529 -2.298 -3.799 1.00 94.31 169 VAL A O 1
ATOM 1296 N N . CYS A 1 170 ? 6.489 -3.223 -3.612 1.00 91.62 170 CYS A N 1
ATOM 1297 C CA . CYS A 1 170 ? 6.206 -3.290 -5.044 1.00 91.62 170 CYS A CA 1
ATOM 1298 C C . CYS A 1 170 ? 6.334 -1.908 -5.706 1.00 91.62 170 CYS A C 1
ATOM 1300 O O . CYS A 1 170 ? 6.984 -1.780 -6.742 1.00 91.62 170 CYS A O 1
ATOM 1302 N N . PHE A 1 171 ? 5.777 -0.865 -5.083 1.00 91.69 171 PHE A N 1
ATOM 1303 C CA . PHE A 1 171 ? 5.853 0.509 -5.580 1.00 91.69 171 PHE A CA 1
ATOM 1304 C C . PHE A 1 171 ? 7.295 1.031 -5.628 1.00 91.69 171 PHE A C 1
ATOM 1306 O O . PHE A 1 171 ? 7.725 1.560 -6.652 1.00 91.69 171 PHE A O 1
ATOM 1313 N N . LEU A 1 172 ? 8.062 0.849 -4.548 1.00 93.44 172 LEU A N 1
ATOM 1314 C CA . LEU A 1 172 ? 9.467 1.263 -4.479 1.00 93.44 172 LEU A CA 1
ATOM 1315 C C . LEU A 1 172 ? 10.330 0.528 -5.514 1.00 93.44 172 LEU A C 1
ATOM 1317 O O . LEU A 1 172 ? 11.175 1.149 -6.159 1.00 93.44 172 LEU A O 1
ATOM 1321 N N . LEU A 1 173 ? 10.087 -0.768 -5.726 1.00 90.88 173 LEU A N 1
ATOM 1322 C CA . LEU A 1 173 ? 10.746 -1.534 -6.783 1.00 90.88 173 LEU A CA 1
ATOM 1323 C C . LEU A 1 173 ? 10.411 -0.974 -8.164 1.00 90.88 173 LEU A C 1
ATOM 1325 O O . LEU A 1 173 ? 11.322 -0.775 -8.965 1.00 90.88 173 LEU A O 1
ATOM 1329 N N . LEU A 1 174 ? 9.145 -0.650 -8.439 1.00 88.19 174 LEU A N 1
ATOM 1330 C CA . LEU A 1 174 ? 8.778 -0.016 -9.706 1.00 88.19 174 LEU A CA 1
ATOM 1331 C C . LEU A 1 174 ? 9.478 1.345 -9.883 1.00 88.19 174 LEU A C 1
ATOM 1333 O O . LEU A 1 174 ? 9.996 1.629 -10.964 1.00 88.19 174 LEU A O 1
ATOM 1337 N N . LEU A 1 175 ? 9.559 2.168 -8.829 1.00 87.62 175 LEU A N 1
ATOM 1338 C CA . LEU A 1 175 ? 10.272 3.453 -8.873 1.00 87.62 175 LEU A CA 1
ATOM 1339 C C . LEU A 1 175 ? 11.756 3.279 -9.199 1.00 87.62 175 LEU A C 1
ATOM 1341 O O . LEU A 1 175 ? 12.279 4.002 -10.044 1.00 87.62 175 LEU A O 1
ATOM 1345 N N . LYS A 1 176 ? 12.416 2.302 -8.566 1.00 85.44 176 LYS A N 1
ATOM 1346 C CA . LYS A 1 176 ? 13.835 1.992 -8.789 1.00 85.44 176 LYS A CA 1
ATOM 1347 C C . LYS A 1 176 ? 14.124 1.539 -10.225 1.00 85.44 176 LYS A C 1
ATOM 1349 O O . LYS A 1 176 ? 15.238 1.703 -10.711 1.00 85.44 176 LYS A O 1
ATOM 1354 N N . SER A 1 177 ? 13.133 0.955 -10.886 1.00 77.06 177 SER A N 1
ATOM 1355 C CA . SER A 1 177 ? 13.344 0.132 -12.079 1.00 77.06 177 SER A CA 1
ATOM 1356 C C . SER A 1 177 ? 12.912 0.792 -13.378 1.00 77.06 177 SER A C 1
ATOM 1358 O O . SER A 1 177 ? 13.473 0.492 -14.427 1.00 77.06 177 SER A O 1
ATOM 1360 N N . PHE A 1 178 ? 11.912 1.668 -13.319 1.00 76.00 178 PHE A N 1
ATOM 1361 C CA . PHE A 1 178 ? 11.245 2.197 -14.507 1.00 76.00 178 PHE A CA 1
ATOM 1362 C C . PHE A 1 178 ? 11.380 3.725 -14.571 1.00 76.00 178 PHE A C 1
ATOM 1364 O O . PHE A 1 178 ? 12.412 4.280 -14.195 1.00 76.00 178 PHE A O 1
ATOM 1371 N N . ARG A 1 179 ? 10.340 4.411 -15.055 1.00 72.69 179 ARG A N 1
ATOM 1372 C CA . ARG A 1 179 ? 10.289 5.841 -15.418 1.00 72.69 179 ARG A CA 1
ATOM 1373 C C . ARG A 1 179 ? 10.983 6.828 -14.462 1.00 72.69 179 ARG A C 1
ATOM 1375 O O . ARG A 1 179 ? 11.395 7.892 -14.909 1.00 72.69 179 ARG A O 1
ATOM 1382 N N . TYR A 1 180 ? 11.103 6.510 -13.173 1.00 74.69 180 TYR A N 1
ATOM 1383 C CA . TYR A 1 180 ? 11.620 7.415 -12.140 1.00 74.69 180 TYR A CA 1
ATOM 1384 C C . TYR A 1 180 ? 12.967 6.994 -11.526 1.00 74.69 180 TYR A C 1
ATOM 1386 O O . TYR A 1 180 ? 13.363 7.562 -10.508 1.00 74.69 180 TYR A O 1
ATOM 1394 N N . ARG A 1 181 ? 13.696 6.052 -12.142 1.00 74.31 181 ARG A N 1
ATOM 1395 C CA . ARG A 1 181 ? 14.961 5.497 -11.619 1.00 74.31 181 ARG A CA 1
ATOM 1396 C C . ARG A 1 181 ? 15.984 6.555 -11.197 1.00 74.31 181 ARG A C 1
ATOM 1398 O O . ARG A 1 181 ? 16.600 6.422 -10.147 1.00 74.31 181 ARG A O 1
ATOM 1405 N N . GLU A 1 182 ? 16.154 7.605 -11.996 1.00 76.75 182 GLU A N 1
ATOM 1406 C CA . GLU A 1 182 ? 17.154 8.662 -11.760 1.00 76.75 182 GLU A CA 1
ATOM 1407 C C . GLU A 1 182 ? 16.641 9.800 -10.860 1.00 76.75 182 GLU A C 1
ATOM 1409 O O . GLU A 1 182 ? 17.367 10.741 -10.559 1.00 76.75 182 GLU A O 1
ATOM 1414 N N . SER A 1 183 ? 15.376 9.745 -10.432 1.00 77.25 183 SER A N 1
ATOM 1415 C CA . SER A 1 183 ? 14.738 10.843 -9.692 1.00 77.25 183 SER A CA 1
ATOM 1416 C C . SER A 1 183 ? 15.001 10.824 -8.187 1.00 77.25 183 SER A C 1
ATOM 1418 O O . SER A 1 183 ? 14.717 11.818 -7.519 1.00 77.25 183 SER A O 1
ATOM 1420 N N . PHE A 1 184 ? 15.515 9.720 -7.646 1.00 82.75 184 PHE A N 1
ATOM 1421 C CA . PHE A 1 184 ? 15.628 9.499 -6.207 1.00 82.75 184 PHE A CA 1
ATOM 1422 C C . PHE A 1 184 ? 17.032 9.062 -5.808 1.00 82.75 184 PHE A C 1
ATOM 1424 O O . PHE A 1 184 ? 17.735 8.411 -6.578 1.00 82.75 184 PHE A O 1
ATOM 1431 N N . ASP A 1 185 ? 17.418 9.396 -4.576 1.00 85.00 185 ASP A N 1
ATOM 1432 C CA . ASP A 1 185 ? 18.670 8.920 -3.995 1.00 85.00 185 ASP A CA 1
ATOM 1433 C C . ASP A 1 185 ? 18.636 7.378 -3.891 1.00 85.00 185 ASP A C 1
ATOM 1435 O O . ASP A 1 185 ? 17.738 6.820 -3.242 1.00 85.00 185 ASP A O 1
ATOM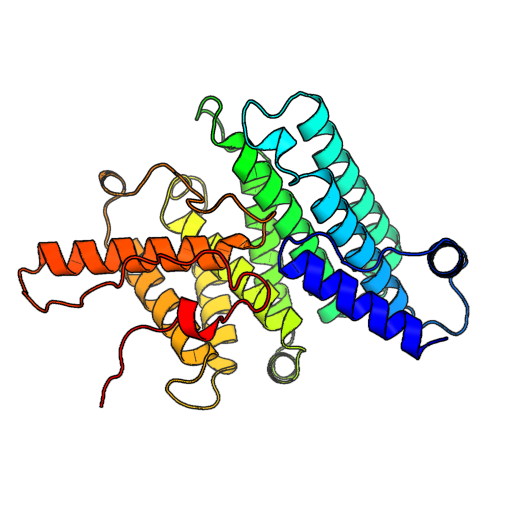 1439 N N . PRO A 1 186 ? 19.583 6.666 -4.531 1.00 85.56 186 PRO A N 1
ATOM 1440 C CA . PRO A 1 186 ? 19.584 5.209 -4.572 1.00 85.56 186 PRO A CA 1
ATOM 1441 C C . PRO A 1 186 ? 19.775 4.559 -3.196 1.00 85.56 186 PRO A C 1
ATOM 1443 O O . PRO A 1 186 ? 19.352 3.412 -3.018 1.00 85.56 186 PRO A O 1
ATOM 1446 N N . ILE A 1 187 ? 20.389 5.256 -2.231 1.00 90.12 187 ILE A N 1
ATOM 1447 C CA . ILE A 1 187 ? 20.691 4.717 -0.896 1.00 90.12 187 ILE A CA 1
ATOM 1448 C C . ILE A 1 187 ? 19.415 4.528 -0.055 1.00 90.12 187 ILE A C 1
ATOM 1450 O O . ILE A 1 187 ? 19.108 3.383 0.286 1.00 90.12 187 ILE A O 1
ATOM 1454 N N . PRO A 1 188 ? 18.635 5.578 0.283 1.00 91.81 188 PRO A N 1
ATOM 1455 C CA . PRO A 1 188 ? 17.409 5.431 1.066 1.00 91.81 188 PRO A CA 1
ATOM 1456 C C . PRO A 1 188 ? 16.382 4.542 0.363 1.00 91.81 188 PRO A C 1
ATOM 1458 O O . PRO A 1 188 ? 15.722 3.744 1.028 1.00 91.81 188 PRO A O 1
ATOM 1461 N N . LEU A 1 189 ? 16.298 4.613 -0.970 1.00 92.19 189 LEU A N 1
ATOM 1462 C CA . LEU A 1 189 ? 15.427 3.750 -1.762 1.00 92.19 189 LEU A CA 1
ATOM 1463 C C . LEU A 1 189 ? 15.812 2.271 -1.624 1.00 92.19 189 LEU A C 1
ATOM 1465 O O . LEU A 1 189 ? 14.962 1.444 -1.299 1.00 92.19 189 LEU A O 1
ATOM 1469 N N . SER A 1 190 ? 17.087 1.927 -1.829 1.00 92.50 190 SER A N 1
ATOM 1470 C CA . SER A 1 190 ? 17.544 0.534 -1.716 1.00 92.50 190 SER A CA 1
ATOM 1471 C C . SER A 1 190 ? 17.449 0.017 -0.282 1.00 92.50 190 SER A C 1
ATOM 1473 O O . SER A 1 190 ? 17.036 -1.120 -0.079 1.00 92.50 190 SER A O 1
ATOM 1475 N N . ASN A 1 191 ? 17.747 0.856 0.714 1.00 94.62 191 ASN A N 1
ATOM 1476 C CA . ASN A 1 191 ? 17.596 0.496 2.124 1.00 94.62 191 ASN A CA 1
ATOM 1477 C C . ASN A 1 191 ? 16.137 0.186 2.474 1.00 94.62 191 ASN A C 1
ATOM 1479 O O . ASN A 1 191 ? 15.874 -0.821 3.127 1.00 94.62 191 ASN A O 1
ATOM 1483 N N . ALA A 1 192 ? 15.188 1.007 2.017 1.00 95.50 192 ALA A N 1
ATOM 1484 C CA . ALA A 1 192 ? 13.767 0.759 2.239 1.00 95.50 192 ALA A CA 1
ATOM 1485 C C . ALA A 1 192 ? 13.286 -0.513 1.522 1.00 95.50 192 ALA A C 1
ATOM 1487 O O . ALA A 1 192 ? 12.550 -1.299 2.111 1.00 95.50 192 ALA A O 1
ATOM 1488 N N . ILE A 1 193 ? 13.733 -0.761 0.286 1.00 94.81 193 ILE A N 1
ATOM 1489 C CA . ILE A 1 193 ? 13.421 -2.008 -0.431 1.00 94.81 193 ILE A CA 1
ATOM 1490 C C . ILE A 1 193 ? 13.941 -3.217 0.353 1.00 94.81 193 ILE A C 1
ATOM 1492 O O . ILE A 1 193 ? 13.168 -4.132 0.615 1.00 94.81 193 ILE A O 1
ATOM 1496 N N . ASN A 1 194 ? 15.206 -3.204 0.779 1.00 94.94 194 ASN A N 1
ATOM 1497 C CA . ASN A 1 194 ? 15.810 -4.313 1.520 1.00 94.94 194 ASN A CA 1
ATOM 1498 C C . ASN A 1 194 ? 15.090 -4.563 2.854 1.00 94.94 194 ASN A C 1
ATOM 1500 O O . ASN A 1 194 ? 14.709 -5.695 3.133 1.00 94.94 194 ASN A O 1
ATOM 1504 N N . GLN A 1 195 ? 14.805 -3.508 3.626 1.00 95.44 195 GLN A N 1
ATOM 1505 C CA . GLN A 1 195 ? 14.032 -3.617 4.871 1.00 95.44 195 GLN A CA 1
ATOM 1506 C C . GLN A 1 195 ? 12.636 -4.209 4.634 1.00 95.44 195 GLN A C 1
ATOM 1508 O O . GLN A 1 195 ? 12.162 -5.037 5.410 1.00 95.44 195 GLN A O 1
ATOM 1513 N N . GLY A 1 196 ? 11.966 -3.795 3.557 1.00 95.00 196 GLY A N 1
ATOM 1514 C CA . GLY A 1 196 ? 10.662 -4.329 3.186 1.00 95.00 196 GLY A CA 1
ATOM 1515 C C . GLY A 1 196 ? 10.722 -5.793 2.751 1.00 95.00 196 GLY A C 1
ATOM 1516 O O . GLY A 1 196 ? 9.864 -6.581 3.141 1.00 95.00 196 GLY A O 1
ATOM 1517 N N . LEU A 1 197 ? 11.747 -6.177 1.989 1.00 93.81 197 LEU A N 1
ATOM 1518 C CA . LEU A 1 197 ? 11.984 -7.561 1.580 1.00 93.81 197 LEU A CA 1
ATOM 1519 C C . LEU A 1 197 ? 12.254 -8.466 2.791 1.00 93.81 197 LEU A C 1
ATOM 1521 O O . LEU A 1 197 ? 11.616 -9.510 2.904 1.00 93.81 197 LEU A O 1
ATOM 1525 N N . GLU A 1 198 ? 13.100 -8.042 3.732 1.00 94.19 198 GLU A N 1
ATOM 1526 C CA . GLU A 1 198 ? 13.362 -8.766 4.988 1.00 94.19 198 GLU A CA 1
ATOM 1527 C C . GLU A 1 198 ? 12.078 -8.975 5.810 1.00 94.19 198 GLU A C 1
ATOM 1529 O O . GLU A 1 198 ? 11.813 -10.074 6.305 1.00 94.19 198 GLU A O 1
ATOM 1534 N N . LEU A 1 199 ? 11.228 -7.944 5.907 1.00 93.62 199 LEU A N 1
ATOM 1535 C CA . LEU A 1 199 ? 9.933 -8.046 6.585 1.00 93.62 199 LEU A CA 1
ATOM 1536 C C . LEU A 1 199 ? 8.996 -9.063 5.939 1.00 93.62 199 LEU A C 1
ATOM 1538 O O . LEU A 1 199 ? 8.270 -9.756 6.652 1.00 93.62 199 LEU A O 1
ATOM 1542 N N . LEU A 1 200 ? 8.959 -9.111 4.607 1.00 90.31 200 LEU A N 1
ATOM 1543 C CA . LEU A 1 200 ? 8.106 -10.037 3.863 1.00 90.31 200 LEU A CA 1
ATOM 1544 C C . LEU A 1 200 ? 8.646 -11.467 3.937 1.00 90.31 200 LEU A C 1
ATOM 1546 O O . LEU A 1 200 ? 7.860 -12.402 4.086 1.00 90.31 200 LEU A O 1
ATOM 1550 N N . GLN A 1 201 ? 9.970 -11.635 3.910 1.00 90.75 201 GLN A N 1
ATOM 1551 C CA . GLN A 1 201 ? 10.625 -12.927 4.092 1.00 90.75 201 GLN A CA 1
ATOM 1552 C C . GLN A 1 201 ? 10.285 -13.540 5.453 1.00 90.75 201 GLN A C 1
ATOM 1554 O O . GLN A 1 201 ? 9.957 -14.722 5.528 1.00 90.75 201 GLN A O 1
ATOM 1559 N N . GLY A 1 202 ? 10.293 -12.730 6.517 1.00 88.62 202 GLY A N 1
ATOM 1560 C CA . GLY A 1 202 ? 9.952 -13.176 7.870 1.00 88.62 202 GLY A CA 1
ATOM 1561 C C . GLY A 1 202 ? 8.512 -13.679 8.038 1.00 88.62 202 GLY A C 1
ATOM 1562 O O . GLY A 1 202 ? 8.212 -14.309 9.047 1.00 88.62 202 GLY A O 1
ATOM 1563 N N . LEU A 1 203 ? 7.623 -13.423 7.071 1.00 87.31 203 LEU A N 1
ATOM 1564 C CA . LEU A 1 203 ? 6.232 -13.893 7.078 1.00 87.31 203 LEU A CA 1
ATOM 1565 C C . LEU A 1 203 ? 6.043 -15.249 6.382 1.00 87.31 203 LEU A C 1
ATOM 1567 O O . LEU A 1 203 ? 4.955 -15.819 6.459 1.00 87.31 203 LEU A O 1
ATOM 1571 N N . SER A 1 204 ? 7.073 -15.763 5.707 1.00 85.19 204 SER A N 1
ATOM 1572 C CA . SER A 1 204 ? 7.067 -17.108 5.134 1.00 85.19 204 SER A CA 1
ATOM 1573 C C . SER A 1 204 ? 7.171 -18.151 6.246 1.00 85.19 204 SER A C 1
ATOM 1575 O O . SER A 1 204 ? 8.132 -18.160 7.013 1.00 85.19 204 SER A O 1
ATOM 1577 N N . VAL A 1 205 ? 6.219 -19.078 6.288 1.00 83.06 205 VAL A N 1
ATOM 1578 C CA . VAL A 1 205 ? 6.196 -20.199 7.239 1.00 83.06 205 VAL A CA 1
ATOM 1579 C C . VAL A 1 205 ? 6.763 -21.462 6.595 1.00 83.06 205 VAL A C 1
ATOM 1581 O O . VAL A 1 205 ? 7.482 -22.217 7.249 1.00 83.06 205 VAL A O 1
ATOM 1584 N N . THR A 1 206 ? 6.476 -21.690 5.311 1.00 81.31 206 THR A N 1
ATOM 1585 C CA . THR A 1 206 ? 6.911 -22.891 4.582 1.00 81.31 206 THR A CA 1
ATOM 1586 C C . THR A 1 206 ? 7.387 -22.549 3.172 1.00 81.31 206 THR A C 1
ATOM 1588 O O . THR A 1 206 ? 6.745 -21.734 2.509 1.00 81.31 206 THR A O 1
ATOM 1591 N N . PRO A 1 207 ? 8.447 -23.200 2.655 1.00 79.88 207 PRO A N 1
ATOM 1592 C CA . PRO A 1 207 ? 8.865 -23.016 1.268 1.00 79.88 207 PRO A CA 1
ATOM 1593 C C . PRO A 1 207 ? 7.706 -23.259 0.291 1.00 79.88 207 PRO A C 1
ATOM 1595 O O . PRO A 1 207 ? 7.025 -24.279 0.381 1.00 79.88 207 PRO A O 1
ATOM 1598 N N . GLY A 1 208 ? 7.479 -22.323 -0.632 1.00 72.25 208 GLY A N 1
ATOM 1599 C CA . GLY A 1 208 ? 6.403 -22.405 -1.626 1.00 72.25 208 GLY A CA 1
ATOM 1600 C C . GLY A 1 208 ? 5.050 -21.859 -1.155 1.00 72.25 208 GLY A C 1
ATOM 1601 O O . GLY A 1 208 ? 4.107 -21.795 -1.951 1.00 72.25 208 GLY A O 1
ATOM 1602 N N . ASP A 1 209 ? 4.938 -21.412 0.100 1.00 77.19 209 ASP A N 1
ATOM 1603 C CA . ASP A 1 209 ? 3.776 -20.647 0.539 1.00 77.19 209 ASP A CA 1
ATOM 1604 C C . ASP A 1 209 ? 3.617 -19.323 -0.234 1.00 77.19 209 ASP A C 1
ATOM 1606 O O . ASP A 1 209 ? 4.423 -18.929 -1.080 1.00 77.19 209 ASP A O 1
ATOM 1610 N N . PHE A 1 210 ? 2.510 -18.630 0.014 1.00 77.75 210 PHE A N 1
ATOM 1611 C CA . PHE A 1 210 ? 2.214 -17.380 -0.676 1.00 77.75 210 PHE A CA 1
ATOM 1612 C C . PHE A 1 210 ? 3.314 -16.317 -0.490 1.00 77.75 210 PHE A C 1
ATOM 1614 O O . PHE A 1 210 ? 3.727 -15.682 -1.461 1.00 77.75 210 PHE A O 1
ATOM 1621 N N . MET A 1 211 ? 3.797 -16.131 0.742 1.00 81.56 211 MET A N 1
ATOM 1622 C CA . MET A 1 211 ? 4.748 -15.063 1.063 1.00 81.56 211 MET A CA 1
ATOM 1623 C C . MET A 1 211 ? 6.151 -15.370 0.542 1.00 81.56 211 MET A C 1
ATOM 1625 O O . MET A 1 211 ? 6.799 -14.466 0.022 1.00 81.56 211 MET A O 1
ATOM 1629 N N . SER A 1 212 ? 6.596 -16.627 0.587 1.00 79.69 212 SER A N 1
ATOM 1630 C CA . SER A 1 212 ? 7.856 -17.060 -0.029 1.00 79.69 212 SER A CA 1
ATOM 1631 C C . SER A 1 212 ? 7.849 -16.881 -1.545 1.00 79.69 212 SER A C 1
ATOM 1633 O O . SER A 1 212 ? 8.845 -16.417 -2.100 1.00 79.69 212 SER A O 1
ATOM 1635 N N . ARG A 1 213 ? 6.728 -17.168 -2.222 1.00 80.31 213 ARG A N 1
ATOM 1636 C CA . ARG A 1 213 ? 6.582 -16.919 -3.668 1.00 80.31 213 ARG A CA 1
ATOM 1637 C C . ARG A 1 213 ? 6.594 -15.432 -4.004 1.00 80.31 213 ARG A C 1
ATOM 1639 O O . ARG A 1 213 ? 7.332 -15.018 -4.896 1.00 80.31 213 ARG A O 1
ATOM 1646 N N . ALA A 1 214 ? 5.824 -14.627 -3.270 1.00 82.00 214 ALA A N 1
ATOM 1647 C CA . ALA A 1 214 ? 5.814 -13.178 -3.446 1.00 82.00 214 ALA A CA 1
ATOM 1648 C C . ALA A 1 214 ? 7.211 -12.583 -3.209 1.00 82.00 214 ALA A C 1
ATOM 1650 O O . ALA A 1 214 ? 7.708 -11.836 -4.048 1.00 82.00 214 ALA A O 1
ATOM 1651 N N . PHE A 1 215 ? 7.880 -12.972 -2.121 1.00 86.44 215 PHE A N 1
ATOM 1652 C CA . PHE A 1 215 ? 9.251 -12.564 -1.828 1.00 86.44 215 PHE A CA 1
ATOM 1653 C C . PHE A 1 215 ? 10.217 -12.964 -2.946 1.00 86.44 215 PHE A C 1
ATOM 1655 O O . PHE A 1 215 ? 10.964 -12.114 -3.414 1.00 86.44 215 PHE A O 1
ATOM 1662 N N . SER A 1 216 ? 10.173 -14.215 -3.418 1.00 83.38 216 SER A N 1
ATOM 1663 C CA . SER A 1 216 ? 11.068 -14.688 -4.480 1.00 83.38 216 SER A CA 1
ATOM 1664 C C . SER A 1 216 ? 10.911 -13.877 -5.765 1.00 83.38 216 SER A C 1
ATOM 1666 O O . SER A 1 216 ? 11.910 -13.473 -6.357 1.00 83.38 216 SER A O 1
ATOM 1668 N N . LEU A 1 217 ? 9.675 -13.573 -6.174 1.00 84.50 217 LEU A N 1
ATOM 1669 C CA . LEU A 1 217 ? 9.431 -12.740 -7.351 1.00 84.50 217 LEU A CA 1
ATOM 1670 C C . LEU A 1 217 ? 9.987 -11.320 -7.166 1.00 84.50 217 LEU A C 1
ATOM 1672 O O . LEU A 1 217 ? 10.590 -10.773 -8.090 1.00 84.50 217 LEU A O 1
ATOM 1676 N N . LEU A 1 218 ? 9.803 -10.723 -5.985 1.00 88.06 218 LEU A N 1
ATOM 1677 C CA . LEU A 1 218 ? 10.300 -9.376 -5.696 1.00 88.06 218 LEU A CA 1
ATOM 1678 C C . LEU A 1 218 ? 11.825 -9.318 -5.577 1.00 88.06 218 LEU A C 1
ATOM 1680 O O . LEU A 1 218 ? 12.427 -8.358 -6.055 1.00 88.06 218 LEU A O 1
ATOM 1684 N N . ASP A 1 219 ? 12.448 -10.334 -4.984 1.00 86.94 219 ASP A N 1
ATOM 1685 C CA . ASP A 1 219 ? 13.902 -10.458 -4.899 1.00 86.94 219 ASP A CA 1
ATOM 1686 C C . ASP A 1 219 ? 14.513 -10.617 -6.297 1.00 86.94 219 ASP A C 1
ATOM 1688 O O . ASP A 1 219 ? 15.409 -9.863 -6.678 1.00 86.94 219 ASP A O 1
ATOM 1692 N N . GLN A 1 220 ? 13.946 -11.497 -7.127 1.00 83.62 220 GLN A N 1
ATOM 1693 C CA . GLN A 1 220 ? 14.366 -11.636 -8.522 1.00 83.62 220 GLN A CA 1
ATOM 1694 C C . GLN A 1 220 ? 14.202 -10.322 -9.295 1.00 83.62 220 GLN A C 1
ATOM 1696 O O . GLN A 1 220 ? 15.134 -9.889 -9.973 1.00 83.62 220 GLN A O 1
ATOM 1701 N N . LEU A 1 221 ? 13.064 -9.632 -9.154 1.00 85.00 221 LEU A N 1
ATOM 1702 C CA . LEU A 1 221 ? 12.866 -8.321 -9.773 1.00 85.00 221 LEU A CA 1
ATOM 1703 C C . LEU A 1 221 ? 13.911 -7.301 -9.285 1.00 85.00 221 LEU A C 1
ATOM 1705 O O . LEU A 1 221 ? 14.495 -6.582 -10.095 1.00 85.00 221 LEU A O 1
ATOM 1709 N N . SER A 1 222 ? 14.197 -7.252 -7.983 1.00 87.62 222 SER A N 1
ATOM 1710 C CA . SER A 1 222 ? 15.239 -6.388 -7.408 1.00 87.62 222 SER A CA 1
ATOM 1711 C C . SER A 1 222 ? 16.616 -6.665 -8.026 1.00 87.62 222 SER A C 1
ATOM 1713 O O . SER A 1 222 ? 17.354 -5.741 -8.370 1.00 87.62 222 SER A O 1
ATOM 1715 N N . GLN A 1 223 ? 16.959 -7.936 -8.244 1.00 85.94 223 GLN A N 1
ATOM 1716 C CA . GLN A 1 223 ? 18.224 -8.325 -8.867 1.00 85.94 223 GLN A CA 1
ATOM 1717 C C . GLN A 1 223 ? 18.287 -7.964 -10.356 1.00 85.94 223 GLN A C 1
ATOM 1719 O O . GLN A 1 223 ? 19.311 -7.454 -10.816 1.00 85.94 223 GLN A O 1
ATOM 1724 N N . LEU A 1 224 ? 17.211 -8.204 -11.111 1.00 80.38 224 LEU A N 1
ATOM 1725 C CA . LEU A 1 224 ? 17.143 -7.895 -12.546 1.00 80.38 224 LEU A CA 1
ATOM 1726 C C . LEU A 1 224 ? 17.252 -6.400 -12.815 1.00 80.38 224 LEU A C 1
ATOM 1728 O O . LEU A 1 224 ? 17.908 -5.967 -13.759 1.00 80.38 224 LEU A O 1
ATOM 1732 N N . THR A 1 225 ? 16.658 -5.599 -11.946 1.00 78.25 225 THR A N 1
ATOM 1733 C CA . THR A 1 225 ? 16.599 -4.144 -12.107 1.00 78.25 225 THR A CA 1
ATOM 1734 C C . THR A 1 225 ? 17.938 -3.473 -11.815 1.00 78.25 225 THR A C 1
ATOM 1736 O O . THR A 1 225 ? 18.242 -2.430 -12.391 1.00 78.25 225 THR A O 1
ATOM 1739 N N . ASN A 1 226 ? 18.807 -4.121 -11.032 1.00 76.56 226 ASN A N 1
ATOM 1740 C CA . ASN A 1 226 ? 20.210 -3.721 -10.906 1.00 76.56 226 ASN A CA 1
ATOM 1741 C C . ASN A 1 226 ? 21.040 -4.052 -12.165 1.00 76.56 226 ASN A C 1
ATOM 1743 O O . ASN A 1 226 ? 22.062 -3.408 -12.391 1.00 76.56 226 ASN A O 1
ATOM 1747 N N . LYS A 1 227 ? 20.628 -5.048 -12.965 1.00 73.31 227 LYS A N 1
ATOM 1748 C CA . LYS A 1 227 ? 21.369 -5.546 -14.142 1.00 73.31 227 LYS A CA 1
ATOM 1749 C C . LYS A 1 227 ? 20.928 -4.919 -15.468 1.00 73.31 227 LYS A C 1
ATOM 1751 O O . LYS A 1 227 ? 21.708 -4.920 -16.410 1.00 73.31 227 LYS A O 1
ATOM 1756 N N . CYS A 1 228 ? 19.697 -4.416 -15.557 1.00 65.00 228 CYS A N 1
ATOM 1757 C CA . CYS A 1 228 ? 19.123 -3.904 -16.802 1.00 65.00 228 CYS A CA 1
ATOM 1758 C C . CYS A 1 228 ? 19.506 -2.428 -17.050 1.00 65.00 228 CYS A C 1
ATOM 1760 O O . CYS A 1 228 ? 19.438 -1.586 -16.140 1.00 65.00 228 CYS A O 1
ATOM 1762 N N . GLU A 1 229 ? 19.910 -2.103 -18.282 1.00 61.84 229 GLU A N 1
ATOM 1763 C CA . GLU A 1 229 ? 20.210 -0.732 -18.711 1.00 61.84 229 GLU A CA 1
ATOM 1764 C C . GLU A 1 229 ? 18.916 0.081 -18.900 1.00 61.84 229 GLU A C 1
ATOM 1766 O O . GLU A 1 229 ? 17.868 -0.454 -19.257 1.00 61.84 229 GLU A O 1
ATOM 1771 N N . SER A 1 230 ? 18.952 1.396 -18.642 1.00 59.69 230 SER A N 1
ATOM 1772 C CA . SER A 1 230 ? 17.731 2.228 -18.605 1.00 59.69 230 SER A CA 1
ATOM 1773 C C . SER A 1 230 ? 16.996 2.333 -19.947 1.00 59.69 230 SER A C 1
ATOM 1775 O O . SER A 1 230 ? 15.813 2.668 -19.963 1.00 59.69 230 SER A O 1
ATOM 1777 N N . ARG A 1 231 ? 17.668 2.029 -21.065 1.00 56.16 231 ARG A N 1
ATOM 1778 C CA . ARG A 1 231 ? 17.132 2.183 -22.423 1.00 56.16 231 ARG A CA 1
ATOM 1779 C C . ARG A 1 231 ? 16.126 1.089 -22.815 1.00 56.16 231 ARG A C 1
ATOM 1781 O O . ARG A 1 231 ? 15.273 1.352 -23.658 1.00 56.16 231 ARG A O 1
ATOM 1788 N N . ASP A 1 232 ? 16.170 -0.078 -22.170 1.00 60.59 232 ASP A N 1
ATOM 1789 C CA . ASP A 1 232 ? 15.317 -1.232 -22.510 1.00 60.59 232 ASP A CA 1
ATOM 1790 C C . ASP A 1 232 ? 14.044 -1.331 -21.655 1.00 60.59 232 ASP A C 1
ATOM 1792 O O . ASP A 1 232 ? 13.209 -2.235 -21.834 1.00 60.59 232 ASP A O 1
ATOM 1796 N N . MET A 1 233 ? 13.888 -0.392 -20.717 1.00 64.69 233 MET A N 1
ATOM 1797 C CA . MET A 1 233 ? 12.784 -0.379 -19.772 1.00 64.69 233 MET A CA 1
ATOM 1798 C C . MET A 1 233 ? 11.557 0.348 -20.340 1.00 64.69 233 MET A C 1
ATOM 1800 O O . MET A 1 233 ? 11.672 1.434 -20.908 1.00 64.69 233 MET A O 1
ATOM 1804 N N . PRO A 1 234 ? 10.352 -0.220 -20.176 1.00 66.06 234 PRO A N 1
ATOM 1805 C CA . PRO A 1 234 ? 9.121 0.403 -20.639 1.00 66.06 234 PRO A CA 1
ATOM 1806 C C . PRO A 1 234 ? 8.872 1.753 -19.946 1.00 66.06 234 PRO A C 1
ATOM 1808 O O . PRO A 1 234 ? 8.983 1.875 -18.727 1.00 66.06 234 PRO A O 1
ATOM 1811 N N . ASN A 1 235 ? 8.475 2.759 -20.736 1.00 65.75 235 ASN A N 1
ATOM 1812 C CA . ASN A 1 235 ? 8.175 4.119 -20.259 1.00 65.75 235 ASN A CA 1
ATOM 1813 C C . ASN A 1 235 ? 6.893 4.214 -19.413 1.00 65.75 235 ASN A C 1
ATOM 1815 O O . ASN A 1 235 ? 6.695 5.195 -18.693 1.00 65.75 235 ASN A O 1
ATOM 1819 N N . GLU A 1 236 ? 6.001 3.230 -19.515 1.00 72.25 236 GLU A N 1
ATOM 1820 C CA . GLU A 1 236 ? 4.773 3.175 -18.724 1.00 72.25 236 GLU A CA 1
ATOM 1821 C C . GLU A 1 236 ? 5.073 2.662 -17.311 1.00 72.25 236 GLU A C 1
ATOM 1823 O O . GLU A 1 236 ? 5.640 1.579 -17.140 1.00 72.25 236 GLU A O 1
ATOM 1828 N N . PHE A 1 237 ? 4.692 3.432 -16.292 1.00 74.25 237 PHE A N 1
ATOM 1829 C CA . PHE A 1 237 ? 5.029 3.121 -14.907 1.00 74.25 237 PHE A CA 1
ATOM 1830 C C . PHE A 1 237 ? 4.057 2.086 -14.315 1.00 74.25 237 PHE A C 1
ATOM 1832 O O . PHE A 1 237 ? 4.505 1.152 -13.648 1.00 74.25 237 PHE A O 1
ATOM 1839 N N . LEU A 1 238 ? 2.758 2.175 -14.632 1.00 77.00 238 LEU A N 1
ATOM 1840 C CA . LEU A 1 238 ? 1.742 1.196 -14.216 1.00 77.00 238 LEU A CA 1
ATOM 1841 C C . LEU A 1 238 ? 0.986 0.606 -15.424 1.00 77.00 238 LEU A C 1
ATOM 1843 O O . LEU A 1 238 ? 0.027 1.224 -15.891 1.00 77.00 238 LEU A O 1
ATOM 1847 N N . PRO A 1 239 ? 1.345 -0.603 -15.907 1.00 69.00 239 PRO A N 1
ATOM 1848 C CA . PRO A 1 239 ? 0.641 -1.248 -17.019 1.00 69.00 239 PRO A CA 1
ATOM 1849 C C . PRO A 1 239 ? -0.825 -1.582 -16.703 1.00 69.00 239 PRO A C 1
ATOM 1851 O O . PRO A 1 239 ? -1.639 -1.708 -17.614 1.00 69.00 239 PRO A O 1
ATOM 1854 N N . VAL A 1 240 ? -1.200 -1.716 -15.422 1.00 67.44 240 VAL A N 1
ATOM 1855 C CA . VAL A 1 240 ? -2.577 -2.055 -15.031 1.00 67.44 240 VAL A CA 1
ATOM 1856 C C . VAL A 1 240 ? -3.283 -0.891 -14.357 1.00 67.44 240 VAL A C 1
ATOM 1858 O O . VAL A 1 240 ? -3.025 -0.543 -13.203 1.00 67.44 240 VAL A O 1
ATOM 1861 N N . LYS A 1 241 ? -4.238 -0.317 -15.095 1.00 65.50 241 LYS A N 1
ATOM 1862 C CA . LYS A 1 241 ? -4.970 0.909 -14.729 1.00 65.50 241 LYS A CA 1
ATOM 1863 C C . LYS A 1 241 ? -6.374 0.647 -14.175 1.00 65.50 241 LYS A C 1
ATOM 1865 O O . LYS A 1 241 ? -6.941 1.500 -13.500 1.00 65.50 241 LYS A O 1
ATOM 1870 N N . SER A 1 242 ? -6.936 -0.541 -14.398 1.00 53.41 242 SER A N 1
ATOM 1871 C CA . SER A 1 242 ? -8.252 -0.936 -13.880 1.00 53.41 242 SER A CA 1
ATOM 1872 C C . SER A 1 242 ? -8.152 -1.306 -12.398 1.00 53.41 242 SER A C 1
ATOM 1874 O O . SER A 1 242 ? -7.550 -2.339 -12.132 1.00 53.41 242 SER A O 1
ATOM 1876 N N . ARG A 1 243 ? -8.728 -0.523 -11.462 1.00 55.94 243 ARG A N 1
ATOM 1877 C CA . ARG A 1 243 ? -8.804 -0.740 -9.978 1.00 55.94 243 ARG A CA 1
ATOM 1878 C C . ARG A 1 243 ? -7.919 0.141 -9.075 1.00 55.94 243 ARG A C 1
ATOM 1880 O O . ARG A 1 243 ? -7.293 -0.331 -8.132 1.00 55.94 243 ARG A O 1
ATOM 1887 N N . MET A 1 244 ? -7.934 1.454 -9.292 1.00 59.28 244 MET A N 1
ATOM 1888 C CA . MET A 1 244 ? -7.827 2.427 -8.185 1.00 59.28 244 MET A CA 1
ATOM 1889 C C . MET A 1 244 ? -6.688 2.217 -7.170 1.00 59.28 244 MET A C 1
ATOM 1891 O O . MET A 1 244 ? -6.924 1.992 -5.987 1.00 59.28 244 MET A O 1
ATOM 1895 N N . GLY A 1 245 ? -5.434 2.281 -7.616 1.00 54.12 245 GLY A N 1
ATOM 1896 C CA . GLY A 1 245 ? -4.270 2.226 -6.717 1.00 54.12 245 GLY A CA 1
ATOM 1897 C C . GLY A 1 245 ? -3.957 0.848 -6.115 1.00 54.12 245 GLY A C 1
ATOM 1898 O O . GLY A 1 245 ? -2.861 0.661 -5.594 1.00 54.12 245 GLY A O 1
ATOM 1899 N N . ALA A 1 246 ? -4.847 -0.140 -6.257 1.00 57.22 246 ALA A N 1
ATOM 1900 C CA . ALA A 1 246 ? -4.653 -1.518 -5.797 1.00 57.22 246 ALA A CA 1
ATOM 1901 C C . ALA A 1 246 ? -3.827 -2.391 -6.763 1.00 57.22 246 ALA A C 1
ATOM 1903 O O . ALA A 1 246 ? -3.529 -3.548 -6.473 1.00 57.22 246 ALA A O 1
ATOM 1904 N N . ASN A 1 247 ? -3.414 -1.839 -7.905 1.00 69.06 247 ASN A N 1
ATOM 1905 C CA . ASN A 1 247 ? -2.768 -2.587 -8.987 1.00 69.06 247 ASN A CA 1
ATOM 1906 C C . ASN A 1 247 ? -1.249 -2.606 -8.935 1.00 69.06 247 ASN A C 1
ATOM 1908 O O . ASN A 1 247 ? -0.629 -3.098 -9.877 1.00 69.06 247 ASN A O 1
ATOM 1912 N N . VAL A 1 248 ? -0.628 -2.045 -7.898 1.00 80.94 248 VAL A N 1
ATOM 1913 C CA . VAL A 1 248 ? 0.834 -1.955 -7.860 1.00 80.94 248 VAL A CA 1
ATOM 1914 C C . VAL A 1 248 ? 1.449 -3.346 -7.839 1.00 80.94 248 VAL A C 1
ATOM 1916 O O . VAL A 1 248 ? 2.267 -3.636 -8.697 1.00 80.94 248 VAL A O 1
ATOM 1919 N N . ALA A 1 249 ? 1.002 -4.239 -6.953 1.00 81.25 249 ALA A N 1
ATOM 1920 C CA . ALA A 1 249 ? 1.517 -5.607 -6.922 1.00 81.25 249 ALA A CA 1
ATOM 1921 C C . ALA A 1 249 ? 1.287 -6.362 -8.243 1.00 81.25 249 ALA A C 1
ATOM 1923 O O . ALA A 1 249 ? 2.169 -7.092 -8.687 1.00 81.25 249 ALA A O 1
ATOM 1924 N N . PHE A 1 250 ? 0.149 -6.143 -8.911 1.00 77.69 250 PHE A N 1
ATOM 1925 C CA . PHE A 1 250 ? -0.120 -6.739 -10.223 1.00 77.69 250 PHE A CA 1
ATOM 1926 C C . PHE A 1 250 ? 0.814 -6.176 -11.299 1.00 77.69 250 PHE A C 1
ATOM 1928 O O . PHE A 1 250 ? 1.431 -6.925 -12.048 1.00 77.69 250 PHE A O 1
ATOM 1935 N N . SER A 1 251 ? 0.964 -4.852 -11.341 1.00 80.38 251 SER A N 1
ATOM 1936 C CA . SER A 1 251 ? 1.882 -4.155 -12.241 1.00 80.38 251 SER A CA 1
ATOM 1937 C C . SER A 1 251 ? 3.316 -4.643 -12.045 1.00 80.38 251 SER A C 1
ATOM 1939 O O . SER A 1 251 ? 4.007 -4.934 -13.016 1.00 80.38 251 SER A O 1
ATOM 1941 N N . THR A 1 252 ? 3.741 -4.813 -10.794 1.00 84.06 252 THR A N 1
ATOM 1942 C CA . THR A 1 252 ? 5.037 -5.388 -10.429 1.00 84.06 252 THR A CA 1
ATOM 1943 C C . THR A 1 252 ? 5.173 -6.832 -10.901 1.00 84.06 252 THR A C 1
ATOM 1945 O O . THR A 1 252 ? 6.199 -7.165 -11.487 1.00 84.06 252 THR A O 1
ATOM 1948 N N . ALA A 1 253 ? 4.156 -7.677 -10.712 1.00 82.75 253 ALA A N 1
ATOM 1949 C CA . ALA A 1 253 ? 4.182 -9.068 -11.165 1.00 82.75 253 ALA A CA 1
ATOM 1950 C C . ALA A 1 253 ? 4.267 -9.179 -12.697 1.00 82.75 253 ALA A C 1
ATOM 1952 O O . ALA A 1 253 ? 5.090 -9.937 -13.208 1.00 82.75 253 ALA A O 1
ATOM 1953 N N . VAL A 1 254 ? 3.478 -8.387 -13.431 1.00 82.38 254 VAL A N 1
ATOM 1954 C CA . VAL A 1 254 ? 3.544 -8.311 -14.901 1.00 82.38 254 VAL A CA 1
ATOM 1955 C C . VAL A 1 254 ? 4.938 -7.888 -15.350 1.00 82.38 254 VAL A C 1
ATOM 1957 O O . VAL A 1 254 ? 5.560 -8.586 -16.147 1.00 82.38 254 VAL A O 1
ATOM 1960 N N . ARG A 1 255 ? 5.473 -6.802 -14.782 1.00 81.12 255 ARG A N 1
ATOM 1961 C CA . ARG A 1 255 ? 6.814 -6.303 -15.113 1.00 81.12 255 ARG A CA 1
ATOM 1962 C C . ARG A 1 255 ? 7.915 -7.311 -14.789 1.00 81.12 255 ARG A C 1
ATOM 1964 O O . ARG A 1 255 ? 8.838 -7.473 -15.581 1.00 81.12 255 ARG A O 1
ATOM 1971 N N . ALA A 1 256 ? 7.818 -8.005 -13.658 1.00 81.38 256 ALA A N 1
ATOM 1972 C CA . ALA A 1 256 ? 8.763 -9.056 -13.298 1.00 81.38 256 ALA A CA 1
ATOM 1973 C C . ALA A 1 256 ? 8.762 -10.182 -14.337 1.00 81.38 256 ALA A C 1
ATOM 1975 O O . ALA A 1 256 ? 9.824 -10.542 -14.837 1.00 81.38 256 ALA A O 1
ATOM 1976 N N . ARG A 1 257 ? 7.579 -10.670 -14.729 1.00 81.31 257 ARG A N 1
ATOM 1977 C CA . ARG A 1 257 ? 7.438 -11.715 -15.755 1.00 81.31 257 ARG A CA 1
ATOM 1978 C C . ARG A 1 257 ? 7.974 -11.263 -17.116 1.00 81.31 257 ARG A C 1
ATOM 1980 O O . ARG A 1 257 ? 8.681 -12.024 -17.768 1.00 81.31 257 ARG A O 1
ATOM 1987 N N . GLU A 1 258 ? 7.687 -10.027 -17.528 1.00 82.50 258 GLU A N 1
ATOM 1988 C CA . GLU A 1 258 ? 8.213 -9.450 -18.774 1.00 82.50 258 GLU A CA 1
ATOM 1989 C C . GLU A 1 258 ? 9.748 -9.417 -18.787 1.00 82.50 258 GLU A C 1
ATOM 1991 O O . GLU A 1 258 ? 10.364 -9.806 -19.779 1.00 82.50 258 GLU A O 1
ATOM 1996 N N . LEU A 1 259 ? 10.375 -8.986 -17.687 1.00 78.81 259 LEU A N 1
ATOM 1997 C CA . LEU A 1 259 ? 11.836 -8.925 -17.577 1.00 78.81 259 LEU A CA 1
ATOM 1998 C C . LEU A 1 259 ? 12.481 -10.309 -17.517 1.00 78.81 259 LEU A C 1
ATOM 2000 O O . LEU A 1 259 ? 13.509 -10.527 -18.155 1.00 78.81 259 LEU A O 1
ATOM 2004 N N . MET A 1 260 ? 11.873 -11.249 -16.793 1.00 81.81 260 MET A N 1
ATOM 2005 C CA . MET A 1 260 ? 12.341 -12.636 -16.733 1.00 81.81 260 MET A CA 1
ATOM 2006 C C . MET A 1 260 ? 12.301 -13.297 -18.112 1.00 81.81 260 MET A C 1
ATOM 2008 O O . MET A 1 260 ? 13.266 -13.949 -18.502 1.00 81.81 260 MET A O 1
ATOM 2012 N N . LYS A 1 261 ? 11.220 -13.083 -18.875 1.00 81.62 261 LYS A N 1
ATOM 2013 C CA . LYS A 1 261 ? 11.094 -13.609 -20.238 1.00 81.62 261 LYS A CA 1
ATOM 2014 C C . LYS A 1 261 ? 12.165 -13.034 -21.167 1.00 81.62 261 LYS A C 1
ATOM 2016 O O . LYS A 1 261 ? 12.852 -13.799 -21.831 1.00 81.62 261 LYS A O 1
ATOM 2021 N N . LYS A 1 262 ? 12.371 -11.710 -21.151 1.00 78.94 262 LYS A N 1
ATOM 2022 C CA . LYS A 1 262 ? 13.439 -11.064 -21.936 1.00 78.94 262 LYS A CA 1
ATOM 2023 C C . LYS A 1 262 ? 14.819 -11.648 -21.618 1.00 78.94 262 LYS A C 1
ATOM 2025 O O . LYS A 1 262 ? 15.576 -11.957 -22.525 1.00 78.94 262 LYS A O 1
ATOM 2030 N N . GLN A 1 263 ? 15.119 -11.863 -20.337 1.00 77.25 263 GLN A N 1
ATOM 2031 C CA . GLN A 1 263 ? 16.394 -12.453 -19.931 1.00 77.25 263 GLN A CA 1
ATOM 2032 C C . GLN A 1 263 ? 16.566 -13.901 -20.428 1.00 77.25 263 GLN A C 1
ATOM 2034 O O . GLN A 1 263 ? 17.678 -14.292 -20.776 1.00 77.25 263 GLN A O 1
ATOM 2039 N N . GLN A 1 264 ? 15.494 -14.701 -20.447 1.00 75.81 264 GLN A N 1
ATOM 2040 C CA . GLN A 1 264 ? 15.524 -16.064 -20.992 1.00 75.81 264 GLN A CA 1
ATOM 2041 C C . GLN A 1 264 ? 15.756 -16.064 -22.506 1.00 75.81 264 GLN A C 1
ATOM 2043 O O . GLN A 1 264 ? 16.580 -16.841 -22.993 1.00 75.81 264 GLN A O 1
ATOM 2048 N N . ASP A 1 265 ? 15.077 -15.165 -23.220 1.00 73.81 265 ASP A N 1
ATOM 2049 C CA . ASP A 1 265 ? 15.221 -14.996 -24.667 1.00 73.81 265 ASP A CA 1
ATOM 2050 C C . ASP A 1 265 ? 16.661 -14.562 -25.030 1.00 73.81 265 ASP A C 1
ATOM 2052 O O . ASP A 1 265 ? 17.262 -15.126 -25.946 1.00 73.81 265 ASP A O 1
ATOM 2056 N N . ASP A 1 266 ? 17.268 -13.659 -24.248 1.00 69.62 266 ASP A N 1
ATOM 2057 C CA . ASP A 1 266 ? 18.658 -13.200 -24.430 1.00 69.62 266 ASP A CA 1
ATOM 2058 C C . ASP A 1 266 ? 19.716 -14.269 -24.074 1.00 69.62 266 ASP A C 1
ATOM 2060 O O . ASP A 1 266 ? 20.847 -14.218 -24.561 1.00 69.62 266 ASP A O 1
ATOM 2064 N N . GLN A 1 267 ? 19.375 -15.254 -23.232 1.00 63.97 267 GLN A N 1
ATOM 2065 C CA . GLN A 1 267 ? 20.277 -16.341 -22.817 1.00 63.97 267 GLN A CA 1
ATOM 2066 C C . GLN A 1 267 ? 20.184 -17.606 -23.692 1.00 63.97 267 GLN A C 1
ATOM 2068 O O . GLN A 1 267 ? 20.911 -18.571 -23.447 1.00 63.97 267 GLN A O 1
ATOM 2073 N N . GLY A 1 268 ? 19.342 -17.618 -24.732 1.00 49.75 268 GLY A N 1
ATOM 2074 C CA . GLY A 1 268 ? 19.336 -18.669 -25.756 1.00 49.75 268 GLY A CA 1
ATOM 2075 C C . GLY A 1 268 ? 18.907 -20.065 -25.280 1.00 49.75 268 GLY A C 1
ATOM 2076 O O . GLY A 1 268 ? 19.262 -21.055 -25.919 1.00 49.75 268 GLY A O 1
ATOM 2077 N N . CYS A 1 269 ? 18.149 -20.182 -24.183 1.00 41.59 269 CYS A N 1
ATOM 2078 C CA . CYS A 1 269 ? 17.606 -21.463 -23.718 1.00 41.59 269 CYS A CA 1
ATOM 2079 C C . CYS A 1 269 ? 16.109 -21.587 -24.030 1.00 41.59 269 CYS A C 1
ATOM 2081 O O . CYS A 1 269 ? 15.258 -21.030 -23.342 1.00 41.59 269 CYS A O 1
ATOM 2083 N N . SER A 1 270 ? 15.802 -22.394 -25.050 1.00 42.25 270 SER A N 1
ATOM 2084 C CA . SER A 1 270 ? 14.457 -22.867 -25.393 1.00 42.25 270 SER A CA 1
ATOM 2085 C C . SER A 1 270 ? 13.927 -23.834 -24.326 1.00 42.25 270 SER A C 1
ATOM 2087 O O . SER A 1 270 ? 13.993 -25.052 -24.486 1.00 42.25 270 SER A O 1
ATOM 2089 N N . GLY A 1 271 ? 13.379 -23.294 -23.242 1.00 36.34 271 GLY A N 1
ATOM 2090 C CA . GLY A 1 271 ? 12.399 -23.982 -22.408 1.00 36.34 271 GLY A CA 1
ATOM 2091 C C . GLY A 1 271 ? 11.044 -23.327 -22.630 1.00 36.34 271 GLY A C 1
ATOM 2092 O O . GLY A 1 271 ? 10.776 -22.290 -22.032 1.00 36.34 271 GLY A O 1
ATOM 2093 N N . MET A 1 272 ? 10.209 -23.893 -23.509 1.00 35.31 272 MET A N 1
ATOM 2094 C CA . MET A 1 272 ? 8.811 -23.475 -23.664 1.00 35.31 272 MET A CA 1
ATOM 2095 C C . MET A 1 272 ? 8.112 -23.572 -22.305 1.00 35.31 272 MET A C 1
ATOM 2097 O O . MET A 1 272 ? 7.748 -24.657 -21.860 1.00 35.31 272 MET A O 1
ATOM 2101 N N . VAL A 1 273 ? 7.913 -22.431 -21.653 1.00 36.34 273 VAL A N 1
ATOM 2102 C CA . VAL A 1 273 ? 6.815 -22.260 -20.710 1.00 36.34 273 VAL A CA 1
ATOM 2103 C C . VAL A 1 273 ? 5.705 -21.622 -21.525 1.00 36.34 273 VAL A C 1
ATOM 2105 O O . VAL A 1 273 ? 5.742 -20.423 -21.806 1.00 36.34 273 VAL A O 1
ATOM 2108 N N . ASP A 1 274 ? 4.756 -22.447 -21.965 1.00 32.16 274 ASP A N 1
ATOM 2109 C CA . ASP A 1 274 ? 3.493 -21.962 -22.507 1.00 32.16 274 ASP A CA 1
ATOM 2110 C C . ASP A 1 274 ? 2.855 -21.059 -21.448 1.00 32.16 274 ASP A C 1
ATOM 2112 O O . ASP A 1 274 ? 2.385 -21.520 -20.408 1.00 32.16 274 ASP A O 1
ATOM 2116 N N . LEU A 1 275 ? 2.881 -19.747 -21.689 1.00 39.50 275 LEU A N 1
ATOM 2117 C CA . LEU A 1 275 ? 1.993 -18.829 -20.995 1.00 39.50 275 LEU A CA 1
ATOM 2118 C C . LEU A 1 275 ? 0.584 -19.129 -21.515 1.00 39.50 275 LEU A C 1
ATOM 2120 O O . LEU A 1 275 ? 0.336 -18.886 -22.701 1.00 39.50 275 LEU A O 1
ATOM 2124 N N . PRO A 1 276 ? -0.366 -19.574 -20.675 1.00 34.47 276 PRO A N 1
ATOM 2125 C CA . PRO A 1 276 ? -1.752 -19.450 -21.055 1.00 34.47 276 PRO A CA 1
ATOM 2126 C C . PRO A 1 276 ? -2.039 -17.952 -21.139 1.00 34.47 276 PRO A C 1
ATOM 2128 O O . PRO A 1 276 ? -1.950 -17.209 -20.159 1.00 34.47 276 PRO A O 1
ATOM 2131 N N . VAL A 1 277 ? -2.327 -17.505 -22.357 1.00 37.34 277 VAL A N 1
ATOM 2132 C CA . VAL A 1 277 ? -3.018 -16.250 -22.626 1.00 37.34 277 VAL A CA 1
ATOM 2133 C C . VAL A 1 277 ? -4.273 -16.259 -21.755 1.00 37.34 277 VAL A C 1
ATOM 2135 O O . VAL A 1 277 ? -5.148 -17.094 -21.958 1.00 37.34 277 VAL A O 1
ATOM 2138 N N . MET A 1 278 ? -4.332 -15.374 -20.756 1.00 36.28 278 MET A N 1
ATOM 2139 C CA . MET A 1 278 ? -5.493 -15.195 -19.878 1.00 36.28 278 MET A CA 1
ATOM 2140 C C . MET A 1 278 ? -6.673 -14.652 -20.703 1.00 36.28 278 MET A C 1
ATOM 2142 O O . MET A 1 278 ? -6.921 -13.449 -20.772 1.00 36.28 278 MET A O 1
ATOM 2146 N N . GLN A 1 279 ? -7.383 -15.557 -21.373 1.00 31.02 279 GLN A N 1
ATOM 2147 C CA . GLN A 1 279 ? -8.806 -15.430 -21.646 1.00 31.02 279 GLN A CA 1
ATOM 2148 C C . GLN A 1 279 ? -9.535 -15.966 -20.415 1.00 31.02 279 GLN A C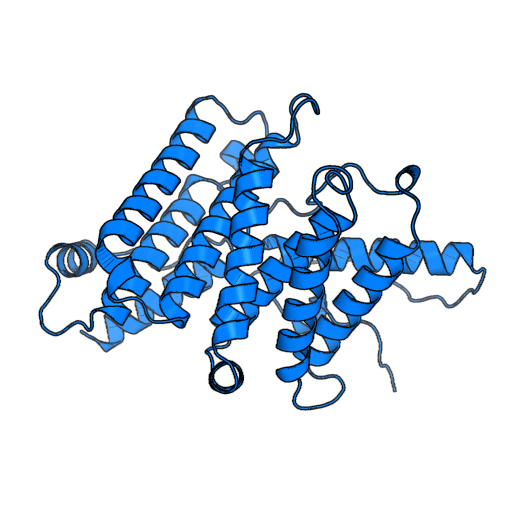 1
ATOM 2150 O O . GLN A 1 279 ? -9.540 -17.167 -20.187 1.00 31.02 279 GLN A O 1
ATOM 2155 N N . ASP A 1 280 ? -10.019 -15.043 -19.585 1.00 29.39 280 ASP A N 1
ATOM 2156 C CA . ASP A 1 280 ? -11.299 -15.089 -18.860 1.00 29.39 280 ASP A CA 1
ATOM 2157 C C . ASP A 1 280 ? -11.244 -14.069 -17.718 1.00 29.39 280 ASP A C 1
ATOM 2159 O O . ASP A 1 280 ? -10.787 -14.315 -16.605 1.00 29.39 280 ASP A O 1
ATOM 2163 N N . ILE A 1 281 ? -11.705 -12.858 -18.033 1.00 37.31 281 ILE A N 1
ATOM 2164 C CA . ILE A 1 281 ? -11.765 -11.701 -17.129 1.00 37.31 281 ILE A CA 1
ATOM 2165 C C . ILE A 1 281 ? -13.023 -11.770 -16.226 1.00 37.31 281 ILE A C 1
ATOM 2167 O O . ILE A 1 281 ? -13.333 -10.820 -15.522 1.00 37.31 281 ILE A O 1
ATOM 2171 N N . ASP A 1 282 ? -13.722 -12.906 -16.141 1.00 29.25 282 ASP A N 1
ATOM 2172 C CA . ASP A 1 282 ? -15.032 -12.986 -15.468 1.00 29.25 282 ASP A CA 1
ATOM 2173 C C . ASP A 1 282 ? -15.064 -13.717 -14.107 1.00 29.25 282 ASP A C 1
ATOM 2175 O O . ASP A 1 282 ? -16.123 -13.810 -13.490 1.00 29.25 282 ASP A O 1
ATOM 2179 N N . GLN A 1 283 ? -13.925 -14.124 -13.531 1.00 33.56 283 GLN A N 1
ATOM 2180 C CA . GLN A 1 283 ? -13.851 -14.589 -12.123 1.00 33.56 283 GLN A CA 1
ATOM 2181 C C . GLN A 1 283 ? -13.333 -13.498 -11.172 1.00 33.56 283 GLN A C 1
ATOM 2183 O O . GLN A 1 283 ? -12.535 -13.706 -10.263 1.00 33.56 283 GLN A O 1
ATOM 2188 N N . LEU A 1 284 ? -13.815 -12.278 -11.403 1.00 39.56 284 LEU A N 1
ATOM 2189 C CA . LEU A 1 284 ? -13.231 -11.025 -10.930 1.00 39.56 284 LEU A CA 1
ATOM 2190 C C . LEU A 1 284 ? -13.517 -10.657 -9.456 1.00 39.56 284 LEU A C 1
ATOM 2192 O O . LEU A 1 284 ? -13.201 -9.540 -9.039 1.00 39.56 284 LEU A O 1
ATOM 2196 N N . LEU A 1 285 ? -14.122 -11.558 -8.674 1.00 35.62 285 LEU A N 1
ATOM 2197 C CA . LEU A 1 285 ? -14.560 -11.293 -7.293 1.00 35.62 285 LEU A CA 1
ATOM 2198 C C . LEU A 1 285 ? -13.762 -12.033 -6.212 1.00 35.62 285 LEU A C 1
ATOM 2200 O O . LEU A 1 285 ? -13.822 -11.614 -5.059 1.00 35.62 285 LEU A O 1
ATOM 2204 N N . ASP A 1 286 ? -12.941 -13.014 -6.584 1.00 40.91 286 ASP A N 1
ATOM 2205 C CA . ASP A 1 286 ? -11.923 -13.602 -5.713 1.00 40.91 286 ASP A CA 1
ATOM 2206 C C . ASP A 1 286 ? -10.570 -13.489 -6.421 1.00 40.91 286 ASP A C 1
ATOM 2208 O O . ASP A 1 286 ? -10.188 -14.325 -7.230 1.00 40.91 286 ASP A O 1
ATOM 2212 N N . LEU A 1 287 ? -9.848 -12.394 -6.158 1.00 51.25 287 LEU A N 1
ATOM 2213 C CA . LEU A 1 287 ? -8.460 -12.231 -6.597 1.00 51.25 287 LEU A CA 1
ATOM 2214 C C . LEU A 1 287 ? -7.615 -13.348 -5.975 1.00 51.25 287 LEU A C 1
ATOM 2216 O O . LEU A 1 287 ? -7.183 -13.230 -4.821 1.00 51.25 287 LEU A O 1
ATOM 2220 N N . ASP A 1 288 ? -7.362 -14.407 -6.739 1.00 54.75 288 ASP A N 1
ATOM 2221 C CA . ASP A 1 288 ? -6.457 -15.466 -6.331 1.00 54.75 288 ASP A CA 1
ATOM 2222 C C . ASP A 1 288 ? -5.009 -14.972 -6.449 1.00 54.75 288 ASP A C 1
ATOM 2224 O O . ASP A 1 288 ? -4.317 -15.090 -7.458 1.00 54.75 288 ASP A O 1
ATOM 2228 N N . TRP A 1 289 ? -4.526 -14.368 -5.367 1.00 53.44 289 TRP A N 1
ATOM 2229 C CA . TRP A 1 289 ? -3.136 -13.946 -5.231 1.00 53.44 289 TRP A CA 1
ATOM 2230 C C . TRP A 1 289 ? -2.148 -15.110 -5.438 1.00 53.44 289 TRP A C 1
ATOM 2232 O O . TRP A 1 289 ? -0.983 -14.876 -5.771 1.00 53.44 289 TRP A O 1
ATOM 2242 N N . SER A 1 290 ? -2.598 -16.356 -5.270 1.00 49.78 290 SER A N 1
ATOM 2243 C CA . SER A 1 290 ? -1.795 -17.541 -5.545 1.00 49.78 290 SER A CA 1
ATOM 2244 C C . SER A 1 290 ? -1.553 -17.763 -7.045 1.00 49.78 290 SER A C 1
ATOM 2246 O O . SER A 1 290 ? -0.500 -18.301 -7.387 1.00 49.78 290 SER A O 1
ATOM 2248 N N . GLU A 1 291 ? -2.440 -17.267 -7.913 1.00 57.69 291 GLU A N 1
ATOM 2249 C CA . GLU A 1 291 ? -2.304 -17.238 -9.375 1.00 57.69 291 GLU A CA 1
ATOM 2250 C C . GLU A 1 291 ? -1.342 -16.117 -9.823 1.00 57.69 291 GLU A C 1
ATOM 2252 O O . GLU A 1 291 ? -0.483 -16.304 -10.689 1.00 57.69 291 GLU A O 1
ATOM 2257 N N . LEU A 1 292 ? -1.394 -14.955 -9.157 1.00 57.25 292 LEU A N 1
ATOM 2258 C CA . LEU A 1 292 ? -0.528 -13.801 -9.460 1.00 57.25 292 LEU A CA 1
ATOM 2259 C C . LEU A 1 292 ? 0.961 -14.067 -9.212 1.00 57.25 292 LEU A C 1
ATOM 2261 O O . LEU A 1 292 ? 1.811 -13.617 -9.982 1.00 57.25 292 LEU A O 1
ATOM 2265 N N . PHE A 1 293 ? 1.287 -14.824 -8.167 1.00 57.59 293 PHE A N 1
ATOM 2266 C CA . PHE A 1 293 ? 2.659 -15.261 -7.875 1.00 57.59 293 PHE A CA 1
ATOM 2267 C C . PHE A 1 293 ? 2.860 -16.758 -8.152 1.00 57.59 293 PHE A C 1
ATOM 2269 O O . PHE A 1 293 ? 3.827 -17.366 -7.695 1.00 57.59 293 PHE A O 1
ATOM 2276 N N . GLY A 1 294 ? 1.929 -17.372 -8.884 1.00 47.38 294 GLY A N 1
ATOM 2277 C CA . GLY A 1 294 ? 2.033 -18.739 -9.362 1.00 47.38 294 GLY A CA 1
ATOM 2278 C C . GLY A 1 294 ? 2.836 -18.784 -10.653 1.00 47.38 294 GLY A C 1
ATOM 2279 O O . GLY A 1 294 ? 2.327 -18.452 -11.717 1.00 47.38 294 GLY A O 1
ATOM 2280 N N . THR A 1 295 ? 4.085 -19.227 -10.574 1.00 45.59 295 THR A N 1
ATOM 2281 C CA . THR A 1 295 ? 4.804 -19.783 -11.724 1.00 45.59 295 THR A CA 1
ATOM 2282 C C . THR A 1 295 ? 5.394 -21.128 -11.317 1.00 45.59 295 THR A C 1
ATOM 2284 O O . THR A 1 295 ? 6.232 -21.184 -10.423 1.00 45.59 295 THR A O 1
ATOM 2287 N N . GLY A 1 296 ? 4.896 -22.187 -11.965 1.00 46.28 296 GLY A N 1
ATOM 2288 C CA . GLY A 1 296 ? 5.521 -23.495 -12.185 1.00 46.28 296 GLY A CA 1
ATOM 2289 C C . GLY A 1 296 ? 6.410 -24.084 -11.090 1.00 46.28 296 GLY A C 1
ATOM 2290 O O . GLY A 1 296 ? 7.628 -23.990 -11.173 1.00 46.28 296 GLY A O 1
ATOM 2291 N N . ILE A 1 297 ? 5.809 -24.840 -10.173 1.00 32.97 297 ILE A N 1
ATOM 2292 C CA . ILE A 1 297 ? 6.402 -26.114 -9.748 1.00 32.97 297 ILE A CA 1
ATOM 2293 C C . ILE A 1 297 ? 5.366 -27.179 -10.097 1.00 32.97 297 ILE A C 1
ATOM 2295 O O . ILE A 1 297 ? 4.482 -27.501 -9.306 1.00 32.97 297 ILE A O 1
ATOM 2299 N N . GLY A 1 298 ? 5.424 -27.643 -11.345 1.00 33.94 298 GLY A N 1
ATOM 2300 C CA . GLY A 1 298 ? 4.987 -28.997 -11.650 1.00 33.94 298 GLY A CA 1
ATOM 2301 C C . GLY A 1 298 ? 6.016 -29.951 -11.052 1.00 33.94 298 GLY A C 1
ATOM 2302 O O . GLY A 1 298 ? 7.211 -29.660 -11.103 1.00 33.94 298 GLY A O 1
ATOM 2303 N N . VAL A 1 299 ? 5.514 -31.014 -10.428 1.00 31.75 299 VAL A N 1
ATOM 2304 C CA . VAL A 1 299 ? 6.268 -32.184 -9.949 1.00 31.75 299 VAL A CA 1
ATOM 2305 C C . VAL A 1 299 ? 7.271 -32.670 -10.992 1.00 31.75 299 VAL A C 1
ATOM 2307 O O . VAL A 1 299 ? 6.888 -32.704 -12.183 1.00 31.75 299 VAL A O 1
#

Secondary structure (DSSP, 8-state):
-HHHHHHHHHHHHHHHHTT---SSPPPHHHHHHHHHT-TTS-HHHHHHHHHHHHHHHHHHHS-SGGGTSS---HHHHHHHHHHHHHHHHHHHHHTTT--HHHHHHHHHHHHHHHHHHHHHHTTS---S--HHHHHHHHHHHHHHHHHHTTGGGGGGS-HHHHHHHHHHHHHHHHHHHSTTGGGS-HHHHHHHHHHHHHHHHTT--STTSHHHHHHHHHHHHHHHHHHS-GGGS-S-S-S--SSTTTTHHHHHHHHHHHHHHHHHHHTT------------TT-TTS--HHHHT------

Foldseek 3Di:
DVVVLVVVLVQLLVCLLQLHQRPDDQDPVNVVCLVVVPPPDDPLSSLSSLLSNLSNCLSVPLADCPLVPDADDPVNVVVLVVSVVSLVVSCVVCVVPDDLLSLLSSLLSQLLSLLSVVLSVLPDDPDDDPVSNVSNLVSLLVNLVSLLVCPPCNLVDPVSSLLSLLLSLLLLLLCCAAQNVPVDDVVSSVVSNVSSLVSLVVNDPDCPDLSNLSSVLSVLSSVLSVVDDHVPHDNNSAPDSRRRSSCSSVSSLVRSVVSVVVVCVVVPDPDDPPDPPDPDCDVPPDPPSCVSSDDDDDD

pLDDT: mean 76.71, std 17.28, range [29.25, 97.38]

Radius of gyration: 19.66 Å; chains: 1; bounding box: 48×53×50 Å

Organism: NCBI:txid1517512

Sequence (299 aa):
MPKRVMAILIILSVSAQLGLPATVQLDDGLLEILASKAPWLPETLLCQMQTASVASRISSTLGGCKWSTGCPTHDYYVLVRHFETDLRVLENQFAASWSSADHIIYLGTQLMLYIIALSTDEGKQASSQSSWVICSYSTAICLVQKASSMGSKWLFAPVRLHKIVLNAVCFLLLLKSFRYRESFDPIPLSNAINQGLELLQGLSVTPGDFMSRAFSLLDQLSQLTNKCESRDMPNEFLPVKSRMGANVAFSTAVRARELMKKQQDDQGCSGMVDLPVMQDIDQLLDLDWSELFGTGIGV